Protein AF-A0A7S4Q6T6-F1 (afdb_monomer_lite)

Radius of gyration: 21.71 Å; chains: 1; bounding box: 56×36×64 Å

pLDDT: mean 84.99, std 15.1, range [34.97, 97.69]

Secondary structure (DSSP, 8-state):
-EEEET-TTTTTHHHHHHHHTTT--EEEEES-HHHHHHHHHHHHHTTPPTTSEEEEESTTIIIIIHHHTT---SEEEEEEBTTTBTHHHHHHHHHHS--SEEEEEEESHHHHHHHHHHHHHTT-EEEEEEEE-SSTTSS--EEEEEEE--PSPP--SS---PPPPPPP--SS-EE-TTT--EE-TTS-SB-TTT-PBP--

Foldseek 3Di:
DEEEEQCFLPPPPQVCLVVDLVPDEYEYEHQDPVRLVSVVVSNVVSPGDPRSYHTYYHDCCGAPVCQVVPDDDQEYEAEQDAVQQRHDRVLVRLLPDPHFKYWYKYWDDVSCVVRVVSNVVSQKDWDDKDWDCPDPPDNTIIIITIIGHDDDPDDDPDDDPDDPDPDDFDPAWDAAPVPRDTGGSV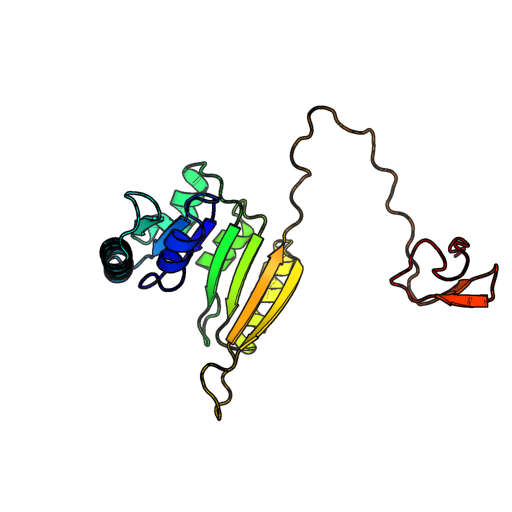PGAADPVPRGGDDD

Sequence (200 aa):
DLLDAQCGFGLCSVPLGCCCADHCKVVAADSDEAMAAATRRGCAASGLADGAVEILSGCEAMAASILHSGRRFDALLAAGGRSTGLGEELLGLAAAGPFRHLLLIAAGRAALERDLPRLRQAGYEARVLEASDPQPLTDHVELRLRLERPGPPAGLPGAPGPRPPPARQPRSDWLCAACENLVFKRHAHSCPRCGGPWDP

Structure (mmCIF, N/CA/C/O backbone):
data_AF-A0A7S4Q6T6-F1
#
_entry.id   AF-A0A7S4Q6T6-F1
#
loop_
_atom_site.group_PDB
_atom_site.id
_atom_site.type_symbol
_atom_site.label_atom_id
_atom_site.label_alt_id
_atom_site.label_comp_id
_atom_site.label_asym_id
_atom_site.label_entity_id
_atom_site.label_seq_id
_atom_site.pdbx_PDB_ins_code
_atom_site.Cartn_x
_atom_site.Cartn_y
_atom_site.Cartn_z
_atom_site.occupancy
_atom_site.B_iso_or_equiv
_atom_site.auth_seq_id
_atom_site.auth_comp_id
_atom_site.auth_asym_id
_atom_site.auth_atom_id
_atom_site.pdbx_PDB_model_num
ATOM 1 N N . ASP A 1 1 ? -12.744 -5.752 -4.336 1.00 86.56 1 ASP A N 1
ATOM 2 C CA . ASP A 1 1 ? -11.642 -5.264 -5.208 1.00 86.56 1 ASP A CA 1
ATOM 3 C C . ASP A 1 1 ? -10.574 -4.506 -4.437 1.00 86.56 1 ASP A C 1
ATOM 5 O O . ASP A 1 1 ? -10.873 -3.936 -3.387 1.00 86.56 1 ASP A O 1
ATOM 9 N N . LEU A 1 2 ? -9.345 -4.510 -4.958 1.00 91.56 2 LEU A N 1
ATOM 10 C CA . LEU A 1 2 ? -8.191 -3.799 -4.404 1.00 91.56 2 LEU A CA 1
ATOM 11 C C . LEU A 1 2 ? -7.785 -2.656 -5.343 1.00 91.56 2 LEU A C 1
ATOM 13 O O . LEU A 1 2 ? -7.560 -2.883 -6.531 1.00 91.56 2 LEU A O 1
ATOM 17 N N . LEU A 1 3 ? -7.657 -1.452 -4.792 1.00 92.94 3 LEU A N 1
ATOM 18 C CA . LEU A 1 3 ? -7.042 -0.314 -5.467 1.00 92.94 3 LEU A CA 1
ATOM 19 C C . LEU A 1 3 ? -5.584 -0.175 -5.015 1.00 92.94 3 LEU A C 1
ATOM 21 O O . LEU A 1 3 ? -5.347 0.001 -3.826 1.00 92.94 3 LEU A O 1
ATOM 25 N N . ASP A 1 4 ? -4.635 -0.221 -5.941 1.00 93.62 4 ASP A N 1
ATOM 26 C CA . ASP A 1 4 ? -3.237 0.177 -5.740 1.00 93.62 4 ASP A CA 1
ATOM 27 C C . ASP A 1 4 ? -3.073 1.615 -6.245 1.00 93.62 4 ASP A C 1
ATOM 29 O O . ASP A 1 4 ? -3.078 1.857 -7.454 1.00 93.62 4 ASP A O 1
ATOM 33 N N . ALA A 1 5 ? -3.039 2.576 -5.320 1.00 90.81 5 ALA A N 1
ATOM 34 C CA . ALA A 1 5 ? -2.970 3.997 -5.642 1.00 90.81 5 ALA A CA 1
ATOM 35 C C . ALA A 1 5 ? -1.522 4.494 -5.602 1.00 90.81 5 ALA A C 1
ATOM 37 O O . ALA A 1 5 ? -0.794 4.199 -4.655 1.00 90.81 5 ALA A O 1
ATOM 38 N N . GLN A 1 6 ? -1.139 5.289 -6.606 1.00 89.50 6 GLN A N 1
ATOM 39 C CA . GLN A 1 6 ? 0.260 5.619 -6.905 1.00 89.50 6 GLN A CA 1
ATOM 40 C C . GLN A 1 6 ? 1.085 4.347 -7.141 1.00 89.50 6 GLN A C 1
ATOM 42 O O . GLN A 1 6 ? 2.128 4.125 -6.525 1.00 89.50 6 GLN A O 1
ATOM 47 N N . CYS A 1 7 ? 0.576 3.482 -8.023 1.00 91.69 7 CYS A N 1
ATOM 48 C CA . CYS A 1 7 ? 1.135 2.152 -8.266 1.00 91.69 7 CYS A CA 1
ATOM 49 C C . CYS A 1 7 ? 2.553 2.176 -8.871 1.00 91.69 7 CYS A C 1
ATOM 51 O O . CYS A 1 7 ? 3.226 1.136 -8.926 1.00 91.69 7 CYS A O 1
ATOM 53 N N . GLY A 1 8 ? 3.024 3.340 -9.335 1.00 92.19 8 GLY A N 1
ATOM 54 C CA . GLY A 1 8 ? 4.325 3.519 -9.953 1.00 92.19 8 GLY A CA 1
ATOM 55 C C . GLY A 1 8 ? 4.479 2.603 -11.162 1.00 92.19 8 GLY A C 1
ATOM 56 O O . GLY A 1 8 ? 3.607 2.493 -12.022 1.00 92.19 8 GLY A O 1
ATOM 57 N N . PHE A 1 9 ? 5.593 1.884 -11.212 1.00 94.75 9 PHE A N 1
ATOM 58 C CA . PHE A 1 9 ? 5.880 0.901 -12.258 1.00 94.75 9 PHE A CA 1
ATOM 59 C C . PHE A 1 9 ? 5.301 -0.497 -11.963 1.00 94.75 9 PHE A C 1
ATOM 61 O O . PHE A 1 9 ? 5.719 -1.480 -12.576 1.00 94.75 9 PHE A O 1
ATOM 68 N N . GLY A 1 10 ? 4.339 -0.596 -11.037 1.00 94.31 10 GLY A N 1
ATOM 69 C CA . GLY A 1 10 ? 3.522 -1.792 -10.846 1.00 94.31 10 GLY A CA 1
ATOM 70 C C . GLY A 1 10 ? 4.149 -2.854 -9.948 1.00 94.31 10 GLY A C 1
ATOM 71 O O . GLY A 1 10 ? 3.785 -4.024 -10.054 1.00 94.31 10 GLY A O 1
ATOM 72 N N . LEU A 1 11 ? 5.076 -2.469 -9.062 1.00 93.44 11 LEU A N 1
ATOM 73 C CA . LEU A 1 11 ? 5.797 -3.397 -8.177 1.00 93.44 11 LEU A CA 1
ATOM 74 C C . LEU A 1 11 ? 4.882 -4.258 -7.308 1.00 93.44 11 LEU A C 1
ATOM 76 O O . LEU A 1 11 ? 5.219 -5.405 -7.031 1.00 93.44 11 LEU A O 1
ATOM 80 N N . CYS A 1 12 ? 3.748 -3.709 -6.876 1.00 94.50 12 CYS A N 1
ATOM 81 C CA . CYS A 1 12 ? 2.751 -4.459 -6.120 1.00 94.50 12 CYS A CA 1
ATOM 82 C C . CYS A 1 12 ? 1.637 -4.969 -7.034 1.00 94.50 12 CYS A C 1
ATOM 84 O O . CYS A 1 12 ? 1.304 -6.151 -6.995 1.00 94.50 12 CYS A O 1
ATOM 86 N N . SER A 1 13 ? 1.098 -4.096 -7.889 1.00 95.06 13 SER A N 1
ATOM 87 C CA . SER A 1 13 ? 0.016 -4.426 -8.820 1.00 95.06 13 SER A CA 1
ATOM 88 C C . SER A 1 13 ? 0.273 -5.674 -9.669 1.00 95.06 13 SER A C 1
ATOM 90 O O . SER A 1 13 ? -0.612 -6.521 -9.771 1.00 95.06 13 SER A O 1
ATOM 92 N N . VAL A 1 14 ? 1.466 -5.818 -10.265 1.00 95.56 14 VAL A N 1
ATOM 93 C CA . VAL A 1 14 ? 1.767 -6.939 -11.172 1.00 95.56 14 VAL A CA 1
ATOM 94 C C . VAL A 1 14 ? 1.829 -8.272 -10.411 1.00 95.56 14 VAL A C 1
ATOM 96 O O . VAL A 1 14 ? 1.058 -9.167 -10.760 1.00 95.56 14 VAL A O 1
ATOM 99 N N . PRO A 1 15 ? 2.638 -8.435 -9.339 1.00 94.69 15 PRO A N 1
ATOM 100 C CA . PRO A 1 15 ? 2.621 -9.669 -8.551 1.00 94.69 15 PRO A CA 1
ATOM 101 C C . PRO A 1 15 ? 1.260 -9.984 -7.925 1.00 94.69 15 PRO A C 1
ATOM 103 O O . PRO A 1 15 ? 0.874 -11.149 -7.880 1.00 94.69 15 PRO A O 1
ATOM 106 N N . LEU A 1 16 ? 0.510 -8.974 -7.466 1.00 93.25 16 LEU A N 1
ATOM 107 C CA . LEU A 1 16 ? -0.843 -9.182 -6.940 1.00 93.25 16 LEU A CA 1
ATOM 108 C C . LEU A 1 16 ? -1.793 -9.685 -8.028 1.00 93.25 16 LEU A C 1
ATOM 110 O O . LEU A 1 16 ? -2.567 -10.602 -7.774 1.00 93.25 16 LEU A O 1
ATOM 114 N N . GLY A 1 17 ? -1.689 -9.158 -9.248 1.00 92.88 17 GLY A N 1
ATOM 115 C CA . GLY A 1 17 ? -2.374 -9.714 -10.410 1.00 92.88 17 GLY A CA 1
ATOM 116 C C . GLY A 1 17 ? -2.047 -11.193 -10.618 1.00 92.88 17 GLY A C 1
ATOM 117 O O . GLY A 1 17 ? -2.952 -11.993 -10.826 1.00 92.88 17 GLY A O 1
ATOM 118 N N . CYS A 1 18 ? -0.772 -11.580 -10.501 1.00 90.31 18 CYS A N 1
ATOM 119 C CA . CYS A 1 18 ? -0.348 -12.970 -10.715 1.00 90.31 18 CYS A CA 1
ATOM 120 C C . CYS A 1 18 ? -0.869 -13.911 -9.628 1.00 90.31 18 CYS A C 1
ATOM 122 O O . CYS A 1 18 ? -1.248 -15.043 -9.912 1.00 90.31 18 CYS A O 1
ATOM 124 N N . CYS A 1 19 ? -0.869 -13.450 -8.379 1.00 89.81 19 CYS A N 1
ATOM 125 C CA . CYS A 1 19 ? -1.173 -14.284 -7.222 1.00 89.81 19 CYS A CA 1
ATOM 126 C C . CYS A 1 19 ? -2.653 -14.266 -6.821 1.00 89.81 19 CYS A C 1
ATOM 128 O O . CYS A 1 19 ? -3.073 -15.117 -6.038 1.00 89.81 19 CYS A O 1
ATOM 130 N N . CYS A 1 20 ? -3.430 -13.272 -7.262 1.00 87.06 20 CYS A N 1
ATOM 131 C CA . CYS A 1 20 ? -4.759 -13.006 -6.709 1.00 87.06 20 CYS A CA 1
ATOM 132 C C . CYS A 1 20 ? -5.862 -12.781 -7.752 1.00 87.06 20 CYS A C 1
ATOM 134 O O . CYS A 1 20 ? -6.988 -12.514 -7.335 1.00 87.06 20 CYS A O 1
ATOM 136 N N . ALA A 1 21 ? -5.597 -12.918 -9.059 1.00 83.44 21 ALA A N 1
ATOM 137 C CA . ALA A 1 21 ? -6.596 -12.667 -10.110 1.00 83.44 21 ALA A CA 1
ATOM 138 C C . ALA A 1 21 ? -7.918 -13.440 -9.926 1.00 83.44 21 ALA A C 1
ATOM 140 O O . ALA A 1 21 ? -8.981 -12.900 -10.224 1.00 83.44 21 ALA A O 1
ATOM 141 N N . ASP A 1 22 ? -7.871 -14.660 -9.378 1.00 84.94 22 ASP A N 1
ATOM 142 C CA . ASP A 1 22 ? -9.065 -15.484 -9.124 1.00 84.94 22 ASP A CA 1
ATOM 143 C C . ASP A 1 22 ? -9.864 -15.052 -7.878 1.00 84.94 22 ASP A C 1
ATOM 145 O O . ASP A 1 22 ? -10.993 -15.495 -7.662 1.00 84.94 22 ASP A O 1
ATOM 149 N N . HIS A 1 23 ? -9.285 -14.201 -7.028 1.00 84.81 23 HIS A N 1
ATOM 150 C CA . HIS A 1 23 ? -9.844 -13.822 -5.728 1.00 84.81 23 HIS A CA 1
ATOM 151 C C . HIS A 1 23 ? -10.218 -12.346 -5.637 1.00 84.81 23 HIS A C 1
ATOM 153 O O . HIS A 1 23 ? -11.155 -11.993 -4.918 1.00 84.81 23 HIS A O 1
ATOM 159 N N . CYS A 1 24 ? -9.492 -11.470 -6.326 1.00 85.31 24 CYS A N 1
ATOM 160 C CA . CYS A 1 24 ? -9.798 -10.053 -6.354 1.00 85.31 24 CYS A CA 1
ATOM 161 C C . CYS A 1 24 ? -9.364 -9.407 -7.667 1.00 85.31 24 CYS A C 1
ATOM 163 O O . CYS A 1 24 ? -8.313 -9.703 -8.231 1.00 85.31 24 CYS A O 1
ATOM 165 N N . LYS A 1 25 ? -10.166 -8.442 -8.120 1.00 88.50 25 LYS A N 1
ATOM 166 C CA . LYS A 1 25 ? -9.736 -7.517 -9.158 1.00 88.50 25 LYS A CA 1
ATOM 167 C C . LYS A 1 25 ? -8.743 -6.526 -8.558 1.00 88.50 25 LYS A C 1
ATOM 169 O O . LYS A 1 25 ? -9.061 -5.850 -7.573 1.00 88.50 25 LYS A O 1
ATOM 174 N N . VAL A 1 26 ? -7.574 -6.425 -9.181 1.00 92.75 26 VAL A N 1
ATOM 175 C CA . VAL A 1 26 ? -6.580 -5.388 -8.894 1.00 92.75 26 VAL A CA 1
ATOM 176 C C . VAL A 1 26 ? -6.779 -4.235 -9.873 1.00 92.75 26 VAL A C 1
ATOM 178 O O . VAL A 1 26 ? -6.850 -4.436 -11.089 1.00 92.75 26 VAL A O 1
ATOM 181 N N . VAL A 1 27 ? -6.882 -3.024 -9.336 1.00 92.44 27 VAL A N 1
ATOM 182 C CA . VAL A 1 27 ? -6.918 -1.785 -10.112 1.00 92.44 27 VAL A CA 1
ATOM 183 C C . VAL A 1 27 ? -5.714 -0.957 -9.711 1.00 92.44 27 VAL A C 1
ATOM 185 O O . VAL A 1 27 ? -5.606 -0.542 -8.564 1.00 92.44 27 VAL A O 1
ATOM 188 N N . ALA A 1 28 ? -4.809 -0.744 -10.651 1.00 93.19 28 ALA A N 1
ATOM 189 C CA . ALA A 1 28 ? -3.598 0.036 -10.478 1.00 93.19 28 ALA A CA 1
ATOM 190 C C . ALA A 1 28 ? -3.848 1.453 -10.998 1.00 93.19 28 ALA A C 1
ATOM 192 O O . ALA A 1 28 ? -4.260 1.612 -12.147 1.00 93.19 28 ALA A O 1
ATOM 193 N N . ALA A 1 29 ? -3.607 2.475 -10.185 1.00 91.25 29 ALA A N 1
ATOM 194 C CA . ALA A 1 29 ? -3.797 3.865 -10.577 1.00 91.25 29 ALA A CA 1
ATOM 195 C C . ALA A 1 29 ? -2.533 4.683 -10.317 1.00 91.25 29 ALA A C 1
ATOM 197 O O . ALA A 1 29 ? -1.975 4.635 -9.221 1.00 91.25 29 ALA A O 1
ATOM 198 N N . ASP A 1 30 ? -2.120 5.471 -11.306 1.00 90.50 30 ASP A N 1
ATOM 199 C CA . ASP A 1 30 ? -1.044 6.449 -11.155 1.00 90.50 30 ASP A CA 1
ATOM 200 C C . ASP A 1 30 ? -1.389 7.747 -11.894 1.00 90.50 30 ASP A C 1
ATOM 202 O O . ASP A 1 30 ? -2.046 7.726 -12.938 1.00 90.50 30 ASP A O 1
ATOM 206 N N . SER A 1 31 ? -0.971 8.890 -11.354 1.00 86.19 31 SER A N 1
ATOM 207 C CA . SER A 1 31 ? -1.181 10.179 -12.015 1.00 86.19 31 SER A CA 1
ATOM 208 C C . SER A 1 31 ? -0.205 10.401 -13.173 1.00 86.19 31 SER A C 1
ATOM 210 O O . SER A 1 31 ? -0.529 11.155 -14.093 1.00 86.19 31 SER A O 1
ATOM 212 N N . ASP A 1 32 ? 0.943 9.718 -13.169 1.00 88.44 32 ASP A N 1
ATOM 213 C CA . ASP A 1 32 ? 1.934 9.747 -14.238 1.00 88.44 32 ASP A CA 1
ATOM 214 C C . ASP A 1 32 ? 1.658 8.643 -15.277 1.00 88.44 32 ASP A C 1
ATOM 216 O O . ASP A 1 32 ? 1.762 7.440 -15.023 1.00 88.44 32 ASP A O 1
ATOM 220 N N . GLU A 1 33 ? 1.342 9.057 -16.504 1.00 90.50 33 GLU A N 1
ATOM 221 C CA . GLU A 1 33 ? 1.116 8.147 -17.631 1.00 90.50 33 GLU A CA 1
ATOM 222 C C . GLU A 1 33 ? 2.347 7.278 -17.938 1.00 90.50 33 GLU A C 1
ATOM 224 O O . GLU A 1 33 ? 2.195 6.130 -18.361 1.00 90.50 33 GLU A O 1
ATOM 229 N N . ALA A 1 34 ? 3.568 7.758 -17.681 1.00 93.62 34 ALA A N 1
ATOM 230 C CA . ALA A 1 34 ? 4.772 6.952 -17.859 1.00 93.62 34 ALA A CA 1
ATOM 231 C C . ALA A 1 34 ? 4.819 5.769 -16.876 1.00 93.62 34 ALA A C 1
ATOM 233 O O . ALA A 1 34 ? 5.222 4.665 -17.266 1.00 93.62 34 ALA A O 1
ATOM 234 N N . MET A 1 35 ? 4.364 5.979 -15.637 1.00 94.50 35 MET A N 1
ATOM 235 C CA . MET A 1 35 ? 4.244 4.945 -14.605 1.00 94.50 35 MET A CA 1
ATOM 236 C C . MET A 1 35 ? 3.155 3.932 -14.967 1.00 94.50 35 MET A C 1
ATOM 238 O O . MET A 1 35 ? 3.420 2.728 -15.041 1.00 94.50 35 MET A O 1
ATOM 242 N N . ALA A 1 36 ? 1.967 4.404 -15.349 1.00 92.31 36 ALA A N 1
ATOM 243 C CA . ALA A 1 36 ? 0.888 3.535 -15.819 1.00 92.31 36 ALA A CA 1
ATOM 244 C C . ALA A 1 36 ? 1.294 2.706 -17.056 1.00 92.31 36 ALA A C 1
ATOM 246 O O . ALA A 1 36 ? 1.020 1.504 -17.137 1.00 92.31 36 ALA A O 1
ATOM 247 N N . ALA A 1 37 ? 2.010 3.310 -18.009 1.00 94.06 37 ALA A N 1
ATOM 248 C CA . ALA A 1 37 ? 2.541 2.610 -19.173 1.00 94.06 37 ALA A CA 1
ATOM 249 C C . ALA A 1 37 ? 3.607 1.566 -18.796 1.00 94.06 37 ALA A C 1
ATOM 251 O O . ALA A 1 37 ? 3.655 0.495 -19.406 1.00 94.06 37 ALA A O 1
ATOM 252 N N . ALA A 1 38 ? 4.455 1.840 -17.799 1.00 96.06 38 ALA A N 1
ATOM 253 C CA . ALA A 1 38 ? 5.402 0.858 -17.270 1.00 96.06 38 ALA A CA 1
ATOM 254 C C . ALA A 1 38 ? 4.681 -0.330 -16.621 1.00 96.06 38 ALA A C 1
ATOM 256 O O . ALA A 1 38 ? 5.012 -1.475 -16.930 1.00 96.06 38 ALA A O 1
ATOM 257 N N . THR A 1 39 ? 3.638 -0.069 -15.833 1.00 95.19 39 THR A N 1
ATOM 258 C CA . THR A 1 39 ? 2.786 -1.107 -15.235 1.00 95.19 39 THR A CA 1
ATOM 259 C C . THR A 1 39 ? 2.112 -1.974 -16.302 1.00 95.19 39 THR A C 1
ATOM 261 O O . THR A 1 39 ? 2.130 -3.202 -16.193 1.00 95.19 39 THR A O 1
ATOM 264 N N . ARG A 1 40 ? 1.603 -1.374 -17.393 1.00 94.19 40 ARG A N 1
ATOM 265 C CA . ARG A 1 40 ? 1.049 -2.113 -18.550 1.00 94.19 40 ARG A CA 1
ATOM 266 C C . ARG A 1 40 ? 2.076 -3.065 -19.161 1.00 94.19 40 ARG A C 1
ATOM 268 O O . ARG A 1 40 ? 1.766 -4.232 -19.398 1.00 94.19 40 ARG A O 1
ATOM 275 N N . ARG A 1 41 ? 3.308 -2.590 -19.381 1.00 95.12 41 ARG A N 1
ATOM 276 C CA . ARG A 1 41 ? 4.405 -3.427 -19.897 1.00 95.12 41 ARG A CA 1
ATOM 277 C C . ARG A 1 41 ? 4.757 -4.559 -18.932 1.00 95.12 41 ARG A C 1
ATOM 279 O O . ARG A 1 41 ? 4.953 -5.682 -19.384 1.00 95.12 41 ARG A O 1
ATOM 286 N N . GLY A 1 42 ? 4.797 -4.280 -17.629 1.00 94.94 42 GLY A N 1
ATOM 287 C CA . GLY A 1 42 ? 5.035 -5.287 -16.594 1.00 94.94 42 GLY A CA 1
ATOM 288 C C . GLY A 1 42 ? 3.972 -6.386 -16.590 1.00 94.94 42 GLY A C 1
ATOM 289 O O . GLY A 1 42 ? 4.316 -7.567 -16.538 1.00 94.94 42 GLY A O 1
ATOM 290 N N . CYS A 1 43 ? 2.695 -6.019 -16.736 1.00 94.19 43 CYS A N 1
ATOM 291 C CA . CYS A 1 43 ? 1.606 -6.991 -16.836 1.00 94.19 43 CYS A CA 1
ATOM 292 C C . CYS A 1 43 ? 1.758 -7.894 -18.067 1.00 94.19 43 CYS A C 1
ATOM 294 O O . CYS A 1 43 ? 1.725 -9.117 -17.938 1.00 94.19 43 CYS A O 1
ATOM 296 N N . ALA A 1 44 ? 1.991 -7.296 -19.241 1.00 92.88 44 ALA A N 1
ATOM 297 C CA . ALA A 1 44 ? 2.162 -8.032 -20.493 1.00 92.88 44 ALA A CA 1
ATOM 298 C C . ALA A 1 44 ? 3.370 -8.984 -20.448 1.00 92.88 44 ALA A C 1
ATOM 300 O O . ALA A 1 44 ? 3.280 -10.130 -20.880 1.00 92.88 44 ALA A O 1
ATOM 301 N N . ALA A 1 45 ? 4.491 -8.534 -19.875 1.00 94.12 45 ALA A N 1
ATOM 302 C CA . ALA A 1 45 ? 5.695 -9.350 -19.731 1.00 94.12 45 ALA A CA 1
ATOM 303 C C . ALA A 1 45 ? 5.530 -10.513 -18.736 1.00 94.12 45 ALA A C 1
ATOM 305 O O . ALA A 1 45 ? 6.273 -11.488 -18.815 1.00 94.12 45 ALA A O 1
ATOM 306 N N . SER A 1 46 ? 4.562 -10.426 -17.818 1.00 91.25 46 SER A N 1
ATOM 307 C CA . SER A 1 46 ? 4.322 -11.442 -16.784 1.00 91.25 46 SER A CA 1
ATOM 308 C C . SER A 1 46 ? 3.372 -12.558 -17.229 1.00 91.25 46 SER A C 1
ATOM 310 O O . SER A 1 46 ? 3.098 -13.465 -16.448 1.00 91.25 46 SER A O 1
ATOM 312 N N . GLY A 1 47 ? 2.856 -12.508 -18.465 1.00 86.44 47 GLY A N 1
ATOM 313 C CA . GLY A 1 47 ? 1.918 -13.510 -18.984 1.00 86.44 47 GLY A CA 1
ATOM 314 C C . GLY A 1 47 ? 0.559 -13.505 -18.278 1.00 86.44 47 GLY A C 1
ATOM 315 O O . GLY A 1 47 ? -0.138 -14.517 -18.282 1.00 86.44 47 GLY A O 1
ATOM 316 N N . LEU A 1 48 ? 0.197 -12.383 -17.648 1.00 87.62 48 LEU A N 1
ATOM 317 C CA . LEU A 1 48 ? -1.099 -12.220 -17.003 1.00 87.62 48 LEU A CA 1
ATOM 318 C C . LEU A 1 48 ? -2.229 -12.340 -18.023 1.00 87.62 48 LEU A C 1
ATOM 320 O O . LEU A 1 48 ? -2.125 -11.825 -19.135 1.00 87.62 48 LEU A O 1
ATOM 324 N N . ALA A 1 49 ? -3.324 -12.983 -17.614 1.00 82.38 49 ALA A N 1
ATOM 325 C CA . ALA A 1 49 ? -4.544 -12.986 -18.405 1.00 82.38 49 ALA A CA 1
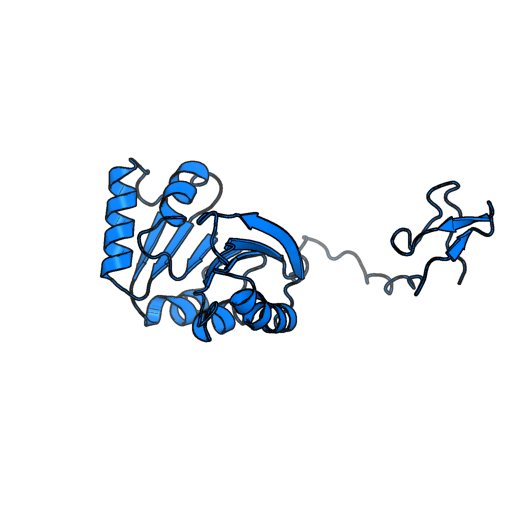ATOM 326 C C . ALA A 1 49 ? -5.027 -11.548 -18.641 1.00 82.38 49 ALA A C 1
ATOM 328 O O . ALA A 1 49 ? -4.894 -10.680 -17.769 1.00 82.38 49 ALA A O 1
ATOM 329 N N . ASP A 1 50 ? -5.616 -11.308 -19.810 1.00 81.44 50 ASP A N 1
ATOM 330 C CA . ASP A 1 50 ? -6.151 -9.996 -20.151 1.00 81.44 50 ASP A CA 1
ATOM 331 C C . ASP A 1 50 ? -7.152 -9.531 -19.091 1.00 81.44 50 ASP A C 1
ATOM 333 O O . ASP A 1 50 ? -8.109 -10.221 -18.737 1.00 81.44 50 ASP A O 1
ATOM 337 N N . GLY A 1 51 ? -6.905 -8.337 -18.555 1.00 82.25 51 GLY A N 1
ATOM 338 C CA . GLY A 1 51 ? -7.725 -7.762 -17.500 1.00 82.25 51 GLY A CA 1
ATOM 339 C C . GLY A 1 51 ? -7.478 -8.329 -16.100 1.00 82.25 51 GLY A C 1
ATOM 340 O O . GLY A 1 51 ? -8.238 -7.974 -15.205 1.00 82.25 51 GLY A O 1
ATOM 341 N N . ALA A 1 52 ? -6.439 -9.130 -15.845 1.00 87.56 52 ALA A N 1
ATOM 342 C CA . ALA A 1 52 ? -6.090 -9.534 -14.475 1.00 87.56 52 ALA A CA 1
ATOM 343 C C . ALA A 1 52 ? -5.803 -8.323 -13.564 1.00 87.56 52 ALA A C 1
ATOM 345 O O . ALA A 1 52 ? -6.250 -8.279 -12.418 1.00 87.56 52 ALA A O 1
ATOM 346 N N . VAL A 1 53 ? -5.144 -7.293 -14.106 1.00 92.69 53 VAL A N 1
ATOM 347 C CA . VAL A 1 53 ? -5.065 -5.966 -13.480 1.00 92.69 53 VAL A CA 1
ATOM 348 C C . VAL A 1 53 ? -5.542 -4.906 -14.464 1.00 92.69 53 VAL A C 1
ATOM 350 O O . VAL A 1 53 ? -5.173 -4.889 -15.638 1.00 92.69 53 VAL A O 1
ATOM 353 N N . GLU A 1 54 ? -6.431 -4.044 -13.986 1.00 92.19 54 GLU A N 1
ATOM 354 C CA . GLU A 1 54 ? -6.896 -2.871 -14.720 1.00 92.19 54 GLU A CA 1
ATOM 355 C C . GLU A 1 54 ? -6.019 -1.680 -14.361 1.00 92.19 54 GLU A C 1
ATOM 357 O O . GLU A 1 54 ? -5.687 -1.495 -13.195 1.00 92.19 54 GLU A O 1
ATOM 362 N N . ILE A 1 55 ? -5.635 -0.879 -15.352 1.00 91.88 55 ILE A N 1
ATOM 363 C CA . ILE A 1 55 ? -4.662 0.196 -15.161 1.00 91.88 55 ILE A CA 1
ATOM 364 C C . ILE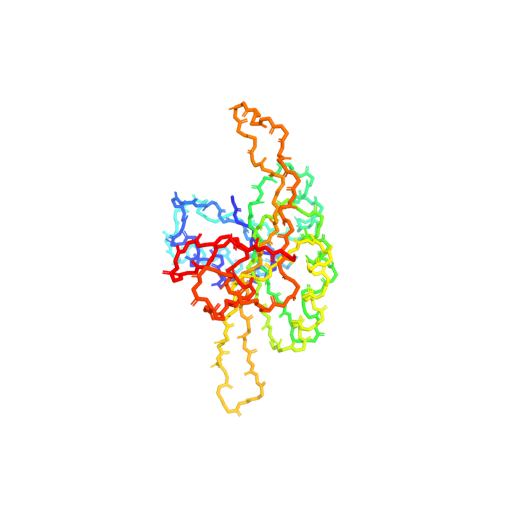 A 1 55 ? -5.305 1.520 -15.558 1.00 91.88 55 ILE A C 1
ATOM 366 O O . ILE A 1 55 ? -5.678 1.705 -16.717 1.00 91.88 55 ILE A O 1
ATOM 370 N N . LEU A 1 56 ? -5.405 2.430 -14.593 1.00 88.50 56 LEU A N 1
ATOM 371 C CA . LEU A 1 56 ? -5.938 3.781 -14.735 1.00 88.50 56 LEU A CA 1
ATOM 372 C C . LEU A 1 56 ? -4.786 4.795 -14.715 1.00 88.50 56 LEU A C 1
ATOM 374 O O . LEU A 1 56 ? -3.845 4.636 -13.937 1.00 88.50 56 LEU A O 1
ATOM 378 N N . SER A 1 57 ? -4.858 5.838 -15.544 1.00 84.88 57 SER A N 1
ATOM 379 C CA . SER A 1 57 ? -3.852 6.907 -15.579 1.00 84.88 57 SER A CA 1
ATOM 380 C C . SER A 1 57 ? -4.446 8.316 -15.474 1.00 84.88 57 SER A C 1
ATOM 382 O O . SER A 1 57 ? -5.560 8.564 -15.939 1.00 84.88 57 SER A O 1
ATOM 384 N N . GLY A 1 58 ? -3.685 9.239 -14.868 1.00 74.75 58 GLY A N 1
ATOM 385 C CA . GLY A 1 58 ? -3.966 10.682 -14.803 1.00 74.75 58 GLY A CA 1
ATOM 386 C C . GLY A 1 58 ? -4.498 11.200 -13.453 1.00 74.75 58 GLY A C 1
ATOM 387 O O . GLY A 1 58 ? -5.072 10.458 -12.661 1.00 74.75 58 GLY A O 1
ATOM 388 N N . CYS A 1 59 ? -4.323 12.506 -13.189 1.00 55.31 59 CYS A N 1
ATOM 389 C CA . CYS A 1 59 ? -4.680 13.166 -11.916 1.00 55.31 59 CYS A CA 1
ATOM 390 C C . CYS A 1 59 ? -6.180 13.113 -11.568 1.00 55.31 59 CYS A C 1
ATOM 392 O O . CYS A 1 59 ? -6.548 13.039 -10.401 1.00 55.31 59 CYS A O 1
ATOM 394 N N . GLU A 1 60 ? -7.069 13.135 -12.564 1.00 51.84 60 GLU A N 1
ATOM 395 C CA . GLU A 1 60 ? -8.523 13.064 -12.337 1.00 51.84 60 GLU A CA 1
ATOM 396 C C . GLU A 1 60 ? -8.988 11.652 -11.940 1.00 51.84 60 GLU A C 1
ATOM 398 O O . GLU A 1 60 ? -10.070 11.478 -11.367 1.00 51.84 60 GLU A O 1
ATOM 403 N N . ALA A 1 61 ? -8.162 10.634 -12.207 1.00 54.50 61 ALA A N 1
ATOM 404 C CA . ALA A 1 61 ? -8.523 9.237 -12.028 1.00 54.50 61 ALA A CA 1
ATOM 405 C C . ALA A 1 61 ? -8.550 8.804 -10.553 1.00 54.50 61 ALA A C 1
ATOM 407 O O . ALA A 1 61 ? -9.331 7.921 -10.200 1.00 54.50 61 ALA A O 1
ATOM 408 N N . MET A 1 62 ? -7.726 9.401 -9.684 1.00 64.88 62 MET A N 1
ATOM 409 C CA . MET A 1 62 ? -7.348 8.710 -8.449 1.00 64.88 62 MET A CA 1
ATOM 410 C C . MET A 1 62 ? -8.366 8.845 -7.313 1.00 64.88 62 MET A C 1
ATOM 412 O O . MET A 1 62 ? -8.804 7.835 -6.768 1.00 64.88 62 MET A O 1
ATOM 416 N N . ALA A 1 63 ? -8.793 10.059 -6.959 1.00 64.38 63 ALA A N 1
ATOM 417 C CA . ALA A 1 63 ? -9.758 10.237 -5.871 1.00 64.38 63 ALA A CA 1
ATOM 418 C C . ALA A 1 63 ? -11.178 10.499 -6.379 1.00 64.38 63 ALA A C 1
ATOM 420 O O . ALA A 1 63 ? -12.107 9.766 -6.047 1.00 64.38 63 ALA A O 1
ATOM 421 N N . ALA A 1 64 ? -11.364 11.521 -7.216 1.00 61.72 64 ALA A N 1
ATOM 422 C CA . ALA A 1 64 ? -12.693 11.895 -7.679 1.00 61.72 64 ALA A CA 1
ATOM 423 C C . ALA A 1 64 ? -13.288 10.816 -8.594 1.00 61.72 64 ALA A C 1
ATOM 425 O O . ALA A 1 64 ? -14.361 10.308 -8.290 1.00 61.72 64 ALA A O 1
ATOM 426 N N . SER A 1 65 ? -12.607 10.406 -9.665 1.00 64.12 65 SER A N 1
ATOM 427 C CA . SER A 1 65 ? -13.171 9.416 -10.594 1.00 64.12 65 SER A CA 1
ATOM 428 C C . SER A 1 65 ? -13.490 8.079 -9.910 1.00 64.12 65 SER A C 1
ATOM 430 O O . SER A 1 65 ? -14.599 7.562 -10.052 1.00 64.12 65 SER A O 1
ATOM 432 N N . ILE A 1 66 ? -12.591 7.564 -9.064 1.00 67.56 66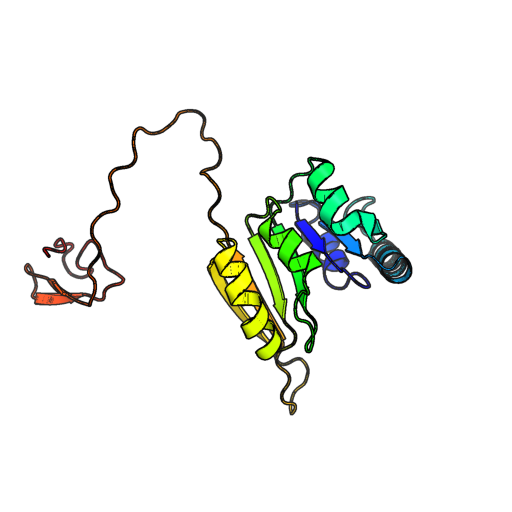 ILE A N 1
ATOM 433 C CA . ILE A 1 66 ? -12.829 6.323 -8.314 1.00 67.56 66 ILE A CA 1
ATOM 434 C C . ILE A 1 66 ? -14.036 6.439 -7.376 1.00 67.56 66 ILE A C 1
ATOM 436 O O . ILE A 1 66 ? -14.898 5.561 -7.404 1.00 67.56 66 ILE A O 1
ATOM 440 N N . LEU A 1 67 ? -14.158 7.527 -6.611 1.00 67.88 67 LEU A N 1
ATOM 441 C CA . LEU A 1 67 ? -15.286 7.718 -5.693 1.00 67.88 67 LEU A CA 1
ATOM 442 C C . LEU A 1 67 ? -16.617 7.959 -6.427 1.00 67.88 67 LEU A C 1
ATOM 444 O O . LEU A 1 67 ? -17.649 7.443 -6.001 1.00 67.88 67 LEU A O 1
ATOM 448 N N . HIS A 1 68 ? -16.603 8.697 -7.541 1.00 65.25 68 HIS A N 1
ATOM 449 C CA . HIS A 1 68 ? -17.808 9.040 -8.308 1.00 65.25 68 HIS A CA 1
ATOM 450 C C . HIS A 1 68 ? -18.262 7.923 -9.256 1.00 65.25 68 HIS A C 1
ATOM 452 O O . HIS A 1 68 ? -19.438 7.865 -9.607 1.00 65.25 68 HIS A O 1
ATOM 458 N N . SER A 1 69 ? -17.370 7.007 -9.642 1.00 66.75 69 SER A N 1
ATOM 459 C CA . SER A 1 69 ? -17.702 5.870 -10.514 1.00 66.75 69 SER A CA 1
ATOM 460 C C . SER A 1 69 ? -18.649 4.847 -9.870 1.00 66.75 69 SER A C 1
ATOM 462 O O . SER A 1 69 ? -19.124 3.938 -10.547 1.00 66.75 69 SER A O 1
ATOM 464 N N . GLY A 1 70 ? -18.900 4.944 -8.557 1.00 66.50 70 GLY A N 1
ATOM 465 C CA . GLY A 1 70 ? -19.705 3.974 -7.808 1.00 66.50 70 GLY A CA 1
ATOM 466 C C . GLY A 1 70 ? -19.043 2.599 -7.661 1.00 66.50 70 GLY A C 1
ATOM 467 O O . GLY A 1 70 ? -19.656 1.679 -7.111 1.00 66.50 70 GLY A O 1
ATOM 468 N N . ARG A 1 71 ? -17.794 2.448 -8.125 1.00 72.31 71 ARG A N 1
ATOM 469 C CA . ARG A 1 71 ? -16.997 1.231 -7.957 1.00 72.31 71 ARG A CA 1
ATOM 470 C C . ARG A 1 71 ? -16.737 0.982 -6.478 1.00 72.31 71 ARG A C 1
ATOM 472 O O . ARG A 1 71 ? -16.448 1.898 -5.710 1.00 72.31 71 ARG A O 1
ATOM 479 N N . ARG A 1 72 ? -16.834 -0.281 -6.073 1.00 77.00 72 ARG A N 1
ATOM 480 C CA . ARG A 1 72 ? -16.643 -0.686 -4.680 1.00 77.00 72 ARG A CA 1
ATOM 481 C C . ARG A 1 72 ? -15.297 -1.368 -4.518 1.00 77.00 72 ARG A C 1
ATOM 483 O O . ARG A 1 72 ? -15.108 -2.500 -4.945 1.00 77.00 72 ARG A O 1
ATOM 490 N N . PHE A 1 73 ? -14.386 -0.662 -3.867 1.00 86.50 73 PHE A N 1
ATOM 491 C CA . PHE A 1 73 ? -13.113 -1.203 -3.421 1.00 86.50 73 PHE A CA 1
ATOM 492 C C . PHE A 1 73 ? -13.193 -1.528 -1.934 1.00 86.50 73 PHE A C 1
ATOM 494 O O . PHE A 1 73 ? -13.559 -0.678 -1.121 1.00 86.50 73 PHE A O 1
ATOM 501 N N . ASP A 1 74 ? -12.829 -2.754 -1.580 1.00 88.81 74 ASP A N 1
ATOM 502 C CA . ASP A 1 74 ? -12.782 -3.201 -0.188 1.00 88.81 74 ASP A CA 1
ATOM 503 C C . ASP A 1 74 ? -11.463 -2.797 0.471 1.00 88.81 74 ASP A C 1
ATOM 505 O O . ASP A 1 74 ? -11.405 -2.595 1.688 1.00 88.81 74 ASP A O 1
ATOM 509 N N . ALA A 1 75 ? -10.408 -2.668 -0.337 1.00 93.50 75 ALA A N 1
ATOM 510 C CA . ALA A 1 75 ? -9.062 -2.389 0.119 1.00 93.50 75 ALA A CA 1
ATOM 511 C C . ALA A 1 75 ? -8.360 -1.332 -0.741 1.00 93.50 75 ALA A C 1
ATOM 513 O O . ALA A 1 75 ? -8.517 -1.303 -1.962 1.00 93.50 75 ALA A O 1
ATOM 514 N N . LEU A 1 76 ? -7.561 -0.500 -0.076 1.00 94.38 76 LEU A N 1
ATOM 515 C CA . LEU A 1 76 ? -6.633 0.452 -0.678 1.00 94.38 76 LEU A CA 1
ATOM 516 C C . LEU A 1 76 ? -5.206 0.063 -0.277 1.00 94.38 76 LEU A C 1
ATOM 518 O O . LEU A 1 76 ? -4.900 -0.023 0.912 1.00 94.38 76 LEU A O 1
ATOM 522 N N . LEU A 1 77 ? -4.349 -0.172 -1.262 1.00 95.75 77 LEU A N 1
ATOM 523 C CA . LEU A 1 77 ? -2.903 -0.238 -1.123 1.00 95.75 77 LEU A CA 1
ATOM 524 C C . LEU A 1 77 ? -2.334 1.149 -1.437 1.00 95.75 77 LEU A C 1
ATOM 526 O O . LEU A 1 77 ? -2.664 1.738 -2.463 1.00 95.75 77 LEU A O 1
ATOM 530 N N . ALA A 1 78 ? -1.528 1.679 -0.522 1.00 93.00 78 ALA A N 1
ATOM 531 C CA . ALA A 1 78 ? -0.961 3.014 -0.634 1.00 93.00 78 ALA A CA 1
ATOM 532 C C . ALA A 1 78 ? 0.477 3.035 -0.102 1.00 93.00 78 ALA A C 1
ATOM 534 O O . ALA A 1 78 ? 0.748 2.548 1.002 1.00 93.00 78 ALA A O 1
ATOM 535 N N . ALA A 1 79 ? 1.389 3.622 -0.876 1.00 91.69 79 ALA A N 1
ATOM 536 C CA . ALA A 1 79 ? 2.790 3.774 -0.507 1.00 91.69 79 ALA A CA 1
ATOM 537 C C . ALA A 1 79 ? 3.133 5.253 -0.282 1.00 91.69 79 ALA A C 1
ATOM 539 O O . ALA A 1 79 ? 2.850 6.103 -1.118 1.00 91.69 79 ALA A O 1
ATOM 540 N N . GLY A 1 80 ? 3.731 5.564 0.868 1.00 85.88 80 GLY A N 1
ATOM 541 C CA . GLY A 1 80 ? 4.102 6.924 1.251 1.00 85.88 80 GLY A CA 1
ATOM 542 C C . GLY A 1 80 ? 5.606 7.172 1.162 1.00 85.88 80 GLY A C 1
ATOM 543 O O . GLY A 1 80 ? 6.413 6.353 1.608 1.00 85.88 80 GLY A O 1
ATOM 544 N N . GLY A 1 81 ? 5.991 8.342 0.651 1.00 87.12 81 GLY A N 1
ATOM 545 C CA . GLY A 1 81 ? 7.388 8.776 0.592 1.00 87.12 81 GLY A CA 1
ATOM 546 C C . GLY A 1 81 ? 7.953 9.184 1.960 1.00 87.12 81 GLY A C 1
ATOM 547 O O . GLY A 1 81 ? 7.219 9.565 2.872 1.00 87.12 81 GLY A O 1
ATOM 548 N N . ARG A 1 82 ? 9.286 9.177 2.108 1.00 84.56 82 ARG A N 1
ATOM 549 C CA . ARG A 1 82 ? 9.971 9.515 3.378 1.00 84.56 82 ARG A CA 1
ATOM 550 C C . ARG A 1 82 ? 9.605 10.918 3.885 1.00 84.56 82 ARG A C 1
ATOM 552 O O . ARG A 1 82 ? 9.291 11.109 5.061 1.00 84.56 82 ARG A O 1
ATOM 559 N N . SER A 1 83 ? 9.630 11.912 2.997 1.00 85.75 83 SER A N 1
ATOM 560 C CA . SER A 1 83 ? 9.401 13.323 3.339 1.00 85.75 83 SER A CA 1
ATOM 561 C C . SER A 1 83 ? 7.923 13.704 3.397 1.00 85.75 83 SER A C 1
ATOM 563 O O . SER A 1 83 ? 7.551 14.497 4.259 1.00 85.75 83 SER A O 1
ATOM 565 N N . THR A 1 84 ? 7.086 13.128 2.535 1.00 88.00 84 THR A N 1
ATOM 566 C CA . THR A 1 84 ? 5.677 13.518 2.354 1.00 88.00 84 THR A CA 1
ATOM 567 C C . THR A 1 84 ? 4.681 12.577 3.021 1.00 88.00 84 THR A C 1
ATOM 569 O O . THR A 1 84 ? 3.547 12.977 3.264 1.00 88.00 84 THR A O 1
ATOM 572 N N . GLY A 1 85 ? 5.084 11.344 3.346 1.00 92.38 85 GLY A N 1
ATOM 573 C CA . GLY A 1 85 ? 4.134 10.286 3.674 1.00 92.38 85 GLY A CA 1
ATOM 574 C C . GLY A 1 85 ? 3.241 9.999 2.470 1.00 92.38 85 GLY A C 1
ATOM 575 O O . GLY A 1 85 ? 3.681 10.134 1.325 1.00 92.38 85 GLY A O 1
ATOM 576 N N . LEU A 1 86 ? 1.991 9.649 2.741 1.00 91.38 86 LEU A N 1
ATOM 577 C CA . LEU A 1 86 ? 0.940 9.455 1.741 1.00 91.38 86 LEU A CA 1
ATOM 578 C C . LEU A 1 86 ? 0.556 10.744 0.995 1.00 91.38 86 LEU A C 1
ATOM 580 O O . LEU A 1 86 ? 0.060 10.687 -0.126 1.00 91.38 86 LEU A O 1
ATOM 584 N N . GLY A 1 87 ? 0.770 11.914 1.602 1.00 90.12 87 GLY A N 1
ATOM 585 C CA . GLY A 1 87 ? 0.283 13.186 1.067 1.00 90.12 87 GLY A CA 1
ATOM 586 C C . GLY A 1 87 ? -1.236 13.371 1.205 1.00 90.12 87 GLY A C 1
ATOM 587 O O . GLY A 1 87 ? -1.983 12.457 1.557 1.00 90.12 87 GLY A O 1
ATOM 588 N N . GLU A 1 88 ? -1.702 14.596 0.956 1.00 87.94 88 GLU A N 1
ATOM 589 C CA . GLU A 1 88 ? -3.097 14.993 1.212 1.00 87.94 88 GLU A CA 1
ATOM 590 C C . GLU A 1 88 ? -4.114 14.234 0.360 1.00 87.94 88 GLU A C 1
ATOM 592 O O . GLU A 1 88 ? -5.186 13.886 0.850 1.00 87.94 88 GLU A O 1
ATOM 597 N N . GLU A 1 89 ? -3.783 13.958 -0.900 1.00 85.69 89 GLU A N 1
ATOM 598 C CA . GLU A 1 89 ? -4.706 13.319 -1.836 1.00 85.69 89 GLU A CA 1
ATOM 599 C C . GLU A 1 89 ? -5.029 11.880 -1.419 1.00 85.69 89 GLU A C 1
ATOM 601 O O . GLU A 1 89 ? -6.202 11.525 -1.293 1.00 85.69 89 GLU A O 1
ATOM 606 N N . LEU A 1 90 ? -4.009 11.066 -1.120 1.00 89.19 90 LEU A N 1
ATOM 607 C CA . LEU A 1 90 ? -4.211 9.689 -0.666 1.00 89.19 90 LEU A CA 1
ATOM 608 C C . LEU A 1 90 ? -4.823 9.623 0.733 1.00 89.19 90 LEU A C 1
ATOM 610 O O . LEU A 1 90 ? -5.649 8.750 0.992 1.00 89.19 90 LEU A O 1
ATOM 614 N N . LEU A 1 91 ? -4.470 10.549 1.630 1.00 91.56 91 LEU A N 1
ATOM 615 C CA . LEU A 1 91 ? -5.118 10.641 2.941 1.00 91.56 91 LEU A CA 1
ATOM 616 C C . LEU A 1 91 ? -6.602 11.004 2.806 1.00 91.56 91 LEU A C 1
ATOM 618 O O . LEU A 1 91 ? -7.442 10.403 3.478 1.00 91.56 91 LEU A O 1
ATOM 622 N N . GLY A 1 92 ? -6.934 11.940 1.915 1.00 88.69 92 GLY A N 1
ATOM 623 C CA . GLY A 1 92 ? -8.309 12.302 1.581 1.00 88.69 92 GLY A CA 1
ATOM 624 C C . GLY A 1 92 ? -9.078 11.131 0.973 1.00 88.69 92 GLY A C 1
ATOM 625 O O . GLY A 1 92 ? -10.188 10.834 1.416 1.00 88.69 92 GLY A O 1
ATOM 626 N N . LEU A 1 93 ? -8.466 10.409 0.032 1.00 87.62 93 LEU A N 1
ATOM 627 C CA . LEU A 1 93 ? -9.034 9.207 -0.575 1.00 87.62 93 LEU A CA 1
ATOM 628 C C . LEU A 1 93 ? -9.277 8.105 0.463 1.00 87.62 93 LEU A C 1
ATOM 630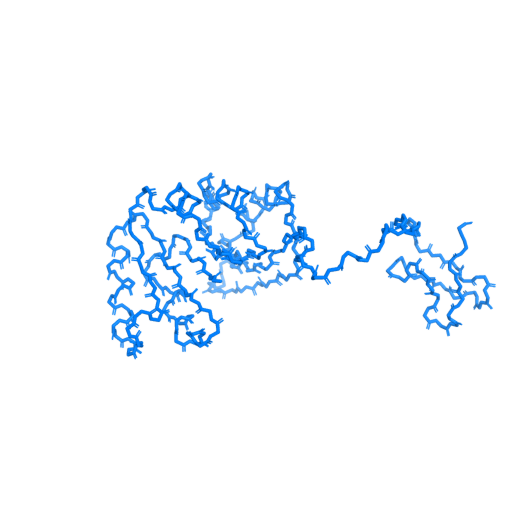 O O . LEU A 1 93 ? -10.372 7.551 0.520 1.00 87.62 93 LEU A O 1
ATOM 634 N N . ALA A 1 94 ? -8.301 7.808 1.321 1.00 90.94 94 ALA A N 1
ATOM 635 C CA . ALA A 1 94 ? -8.439 6.802 2.372 1.00 90.94 94 ALA A CA 1
ATOM 636 C C . ALA A 1 94 ? -9.558 7.156 3.365 1.00 90.94 94 ALA A C 1
ATOM 638 O O . ALA A 1 94 ? -10.294 6.269 3.813 1.00 90.94 94 ALA A O 1
ATOM 639 N N . ALA A 1 95 ? -9.696 8.444 3.698 1.00 89.69 95 ALA A N 1
ATOM 640 C CA . ALA A 1 95 ? -10.706 8.937 4.624 1.00 89.69 95 ALA A CA 1
ATOM 641 C C . ALA A 1 95 ? -12.118 8.923 4.023 1.00 89.69 95 ALA A C 1
ATOM 643 O O . ALA A 1 95 ? -13.032 8.370 4.638 1.00 89.69 95 ALA A O 1
ATOM 644 N N . ALA A 1 96 ? -12.288 9.496 2.829 1.00 86.38 96 ALA A N 1
ATOM 645 C CA . ALA A 1 96 ? -13.583 9.646 2.166 1.00 86.38 96 ALA A CA 1
ATOM 646 C C . ALA A 1 96 ? -14.052 8.372 1.449 1.00 86.38 96 ALA A C 1
ATOM 648 O O . ALA A 1 96 ? -15.251 8.178 1.254 1.00 86.38 96 ALA A O 1
ATOM 649 N N . GLY A 1 97 ? -13.121 7.509 1.042 1.00 84.12 97 GLY A N 1
ATOM 650 C CA . GLY A 1 97 ? -13.432 6.308 0.283 1.00 84.12 97 GLY A CA 1
ATOM 651 C C . GLY A 1 97 ? -14.059 5.191 1.103 1.00 84.12 97 GLY A C 1
ATOM 652 O O . GLY A 1 97 ? -14.023 5.229 2.330 1.00 84.12 97 GLY A O 1
ATOM 653 N N . PRO A 1 98 ? -14.626 4.167 0.443 1.00 84.69 98 PRO A N 1
ATOM 654 C CA . PRO A 1 98 ? -15.347 3.078 1.099 1.00 84.69 98 PRO A CA 1
ATOM 655 C C . PRO A 1 98 ? -14.433 1.975 1.660 1.00 84.69 98 PRO A C 1
ATOM 657 O O . PRO A 1 98 ? -14.933 0.956 2.132 1.00 84.69 98 PRO A O 1
ATOM 660 N N . PHE A 1 99 ? -13.108 2.148 1.614 1.00 90.19 99 PHE A N 1
ATOM 661 C CA . PHE A 1 99 ? -12.160 1.078 1.919 1.00 90.19 99 PHE A CA 1
ATOM 662 C C . PHE A 1 99 ? -12.300 0.597 3.369 1.00 90.19 99 PHE A C 1
ATOM 664 O O . PHE A 1 99 ? -12.293 1.381 4.325 1.00 90.19 99 PHE A O 1
ATOM 671 N N . ARG A 1 100 ? -12.441 -0.716 3.541 1.00 92.31 100 ARG A N 1
ATOM 672 C CA . ARG A 1 100 ? -12.462 -1.369 4.855 1.00 92.31 100 ARG A CA 1
ATOM 673 C C . ARG A 1 100 ? -11.055 -1.707 5.324 1.00 92.31 100 ARG A C 1
ATOM 675 O O . ARG A 1 100 ? -10.790 -1.709 6.524 1.00 92.31 100 ARG A O 1
ATOM 682 N N . HIS A 1 101 ? -10.168 -1.975 4.373 1.00 95.38 101 HIS A N 1
ATOM 683 C CA . HIS A 1 101 ? -8.779 -2.329 4.602 1.00 95.38 101 HIS A CA 1
ATOM 684 C C . HIS A 1 101 ? -7.855 -1.292 3.959 1.00 95.38 101 HIS A C 1
ATOM 686 O O . HIS A 1 101 ? -8.054 -0.900 2.812 1.00 95.38 101 HIS A O 1
ATOM 692 N N . LEU A 1 102 ? -6.828 -0.873 4.692 1.00 96.56 102 LEU A N 1
ATOM 693 C CA . LEU A 1 102 ? -5.709 -0.110 4.150 1.00 96.56 102 LEU A CA 1
ATOM 694 C C . LEU A 1 102 ? -4.440 -0.948 4.301 1.00 96.56 102 LEU A C 1
ATOM 696 O O . LEU A 1 102 ? -4.082 -1.329 5.417 1.00 96.56 102 LEU A O 1
ATOM 700 N N . LEU A 1 103 ? -3.770 -1.227 3.190 1.00 96.75 103 LEU A N 1
ATOM 701 C CA . LEU A 1 103 ? -2.422 -1.777 3.159 1.00 96.75 103 LEU A CA 1
ATOM 702 C C . LEU A 1 103 ? -1.472 -0.595 2.951 1.00 96.75 103 LEU A C 1
ATOM 704 O O . LEU A 1 103 ? -1.439 -0.001 1.880 1.00 96.75 103 LEU A O 1
ATOM 708 N N . LEU A 1 104 ? -0.759 -0.198 3.999 1.00 96.31 104 LEU A N 1
ATOM 709 C CA . LEU A 1 104 ? 0.127 0.964 3.985 1.00 96.31 104 LEU A CA 1
ATOM 710 C C . LEU A 1 104 ? 1.582 0.511 3.924 1.00 96.31 104 LEU A C 1
ATOM 712 O O . LEU A 1 104 ? 2.004 -0.257 4.785 1.00 96.31 104 LEU A O 1
ATOM 716 N N . ILE A 1 105 ? 2.349 1.042 2.974 1.00 95.69 105 ILE A N 1
ATOM 717 C CA . ILE A 1 105 ? 3.811 0.924 2.929 1.00 95.69 105 ILE A CA 1
ATOM 718 C C . ILE A 1 105 ? 4.404 2.304 3.225 1.00 95.69 105 ILE A C 1
ATOM 720 O O . ILE A 1 105 ? 4.206 3.250 2.468 1.00 95.69 105 ILE A O 1
ATOM 724 N N . ALA A 1 106 ? 5.111 2.445 4.341 1.00 94.88 106 ALA A N 1
ATOM 725 C CA . ALA A 1 106 ? 5.708 3.701 4.774 1.00 94.88 106 ALA A CA 1
ATOM 726 C C . ALA A 1 106 ? 7.239 3.631 4.711 1.00 94.88 106 ALA A C 1
ATOM 728 O O . ALA A 1 106 ? 7.863 2.791 5.367 1.00 94.88 106 ALA A O 1
ATOM 729 N N . ALA A 1 107 ? 7.842 4.569 3.975 1.00 90.06 107 ALA A N 1
ATOM 730 C CA . ALA A 1 107 ? 9.290 4.731 3.854 1.00 90.06 107 ALA A CA 1
ATOM 731 C C . ALA A 1 107 ? 9.904 5.397 5.105 1.00 90.06 107 ALA A C 1
ATOM 733 O O . ALA A 1 107 ? 10.432 6.513 5.056 1.00 90.06 107 ALA A O 1
ATOM 734 N N . GLY A 1 108 ? 9.812 4.713 6.244 1.00 89.69 108 GLY A N 1
ATOM 735 C CA . GLY A 1 108 ? 10.388 5.133 7.516 1.00 89.69 108 GLY A CA 1
ATOM 736 C C . GLY A 1 108 ? 9.370 5.554 8.569 1.00 89.69 108 GLY A C 1
ATOM 737 O O . GLY A 1 108 ? 8.212 5.881 8.303 1.00 89.69 108 GLY A O 1
ATOM 738 N N . ARG A 1 109 ? 9.853 5.593 9.812 1.00 90.31 109 ARG A N 1
ATOM 739 C CA . ARG A 1 109 ? 9.064 5.937 11.000 1.00 90.31 109 ARG A CA 1
ATOM 740 C C . ARG A 1 109 ? 8.412 7.322 10.915 1.00 90.31 109 ARG A C 1
ATOM 742 O O . ARG A 1 109 ? 7.244 7.454 11.262 1.00 90.31 109 ARG A O 1
ATOM 749 N N . ALA A 1 110 ? 9.136 8.329 10.427 1.00 90.69 110 ALA A N 1
ATOM 750 C CA . ALA A 1 110 ? 8.638 9.707 10.359 1.00 90.69 110 ALA A CA 1
ATOM 751 C C . ALA A 1 110 ? 7.407 9.854 9.445 1.00 90.69 110 ALA A C 1
ATOM 753 O O . ALA A 1 110 ? 6.499 10.626 9.749 1.00 90.69 110 ALA A O 1
ATOM 754 N N . ALA A 1 111 ? 7.348 9.090 8.347 1.00 91.69 111 ALA A N 1
ATOM 755 C CA . ALA A 1 111 ? 6.174 9.056 7.479 1.00 91.69 111 ALA A CA 1
ATOM 756 C C . ALA A 1 111 ? 4.960 8.475 8.213 1.00 91.69 111 ALA A C 1
ATOM 758 O O . ALA A 1 111 ? 3.882 9.066 8.203 1.00 91.69 111 ALA A O 1
ATOM 759 N N . LEU A 1 112 ? 5.160 7.373 8.938 1.00 92.06 112 LEU A N 1
ATOM 760 C CA . LEU A 1 112 ? 4.089 6.739 9.697 1.00 92.06 112 LEU A CA 1
ATOM 761 C C . LEU A 1 112 ? 3.569 7.616 10.845 1.00 92.06 112 LEU A C 1
ATOM 763 O O . LEU A 1 112 ? 2.360 7.695 11.050 1.00 92.06 112 LEU A O 1
ATOM 767 N N . GLU A 1 113 ? 4.455 8.283 11.588 1.00 92.44 113 GLU A N 1
ATOM 768 C CA . GLU A 1 113 ? 4.076 9.186 12.688 1.00 92.44 113 GLU A CA 1
ATOM 769 C C . GLU A 1 113 ? 3.209 10.358 12.212 1.00 92.44 113 GLU A C 1
ATOM 771 O O . GLU A 1 113 ? 2.334 10.814 12.948 1.00 92.44 113 GLU A O 1
ATOM 776 N N . ARG A 1 114 ? 3.415 10.809 10.971 1.00 92.94 114 ARG A N 1
ATOM 777 C CA . ARG A 1 114 ? 2.612 11.852 10.329 1.00 92.94 114 ARG A CA 1
ATOM 778 C C . ARG A 1 114 ? 1.248 11.338 9.864 1.00 92.94 114 ARG A C 1
ATOM 780 O O . ARG A 1 114 ? 0.235 11.991 10.117 1.00 92.94 114 ARG A O 1
ATOM 787 N N . ASP A 1 115 ? 1.210 10.184 9.205 1.00 95.50 115 ASP A N 1
ATOM 788 C CA . ASP A 1 115 ? 0.003 9.717 8.512 1.00 95.50 115 ASP A CA 1
ATOM 789 C C . ASP A 1 115 ? -0.952 8.948 9.436 1.00 95.50 115 ASP A C 1
ATOM 791 O O . ASP A 1 115 ? -2.174 9.107 9.364 1.00 95.50 115 ASP A O 1
ATOM 795 N N . LEU A 1 116 ? -0.417 8.137 10.355 1.00 95.12 116 LEU A N 1
ATOM 796 C CA . LEU A 1 116 ? -1.216 7.249 11.200 1.00 95.12 116 LEU A CA 1
ATOM 797 C C . LEU A 1 116 ? -2.242 7.988 12.078 1.00 95.12 116 LEU A C 1
ATOM 799 O O . LEU A 1 116 ? -3.375 7.509 12.161 1.00 95.12 116 LEU A O 1
ATOM 803 N N . PRO A 1 117 ? -1.941 9.140 12.714 1.00 95.88 117 PRO A N 1
ATOM 804 C CA . PRO A 1 117 ? -2.948 9.891 13.463 1.00 95.88 117 PRO A CA 1
ATOM 805 C C . PRO A 1 117 ? -4.150 10.299 12.605 1.00 95.88 117 PRO A C 1
ATOM 807 O O . PRO A 1 117 ? -5.289 10.195 13.059 1.00 95.88 117 PRO A O 1
ATOM 810 N N . ARG A 1 118 ? -3.916 10.698 11.350 1.00 95.38 118 ARG A N 1
ATOM 811 C CA . ARG A 1 118 ? -4.977 11.097 10.415 1.00 95.38 118 ARG A CA 1
ATOM 812 C C . ARG A 1 118 ? -5.800 9.903 9.950 1.00 95.38 118 ARG A C 1
ATOM 814 O O . ARG A 1 118 ? -7.025 9.969 9.926 1.00 95.38 118 ARG A O 1
ATOM 821 N N . LEU A 1 119 ? -5.148 8.776 9.673 1.00 95.38 119 LEU A N 1
ATOM 822 C CA . LEU A 1 119 ? -5.836 7.523 9.350 1.00 95.38 119 LEU A CA 1
ATOM 823 C C . LEU A 1 119 ? -6.685 7.023 10.533 1.00 95.38 119 LEU A C 1
ATOM 825 O O . LEU A 1 119 ? -7.807 6.558 10.343 1.00 95.38 119 LEU A O 1
ATOM 829 N N . ARG A 1 120 ? -6.212 7.199 11.773 1.00 95.56 120 ARG A N 1
ATOM 830 C CA . ARG A 1 120 ? -6.996 6.897 12.982 1.00 95.56 120 ARG A CA 1
ATOM 831 C C . ARG A 1 120 ? -8.200 7.818 13.148 1.00 95.56 120 ARG A C 1
ATOM 833 O O . ARG A 1 120 ? -9.271 7.340 13.509 1.00 95.56 120 ARG A O 1
ATOM 840 N N . GLN A 1 121 ? -8.056 9.112 12.856 1.00 94.44 121 GLN A N 1
ATOM 841 C CA . GLN A 1 121 ? -9.188 10.050 12.824 1.00 94.44 121 GLN A CA 1
ATOM 842 C C . GLN A 1 121 ? -10.232 9.650 11.772 1.00 94.44 121 GLN A C 1
ATOM 844 O O . GLN A 1 121 ? -11.425 9.813 12.006 1.00 94.44 121 GLN A O 1
ATOM 849 N N . ALA A 1 122 ? -9.798 9.053 10.659 1.00 92.44 122 ALA A N 1
ATOM 850 C CA . ALA A 1 122 ? -10.675 8.476 9.643 1.00 92.44 122 ALA A CA 1
ATOM 851 C C . ALA A 1 122 ? -11.304 7.119 10.035 1.00 92.44 122 ALA A C 1
ATOM 853 O O . ALA A 1 122 ? -12.030 6.527 9.234 1.00 92.44 122 ALA A O 1
ATOM 854 N N . GLY A 1 123 ? -11.050 6.623 11.252 1.00 94.62 123 GLY A N 1
ATOM 855 C CA . GLY A 1 123 ? -11.657 5.411 11.808 1.00 94.62 123 GLY A CA 1
ATOM 856 C C . GLY A 1 123 ? -10.873 4.120 11.568 1.00 94.62 123 GLY A C 1
ATOM 857 O O . GLY A 1 123 ? -11.387 3.044 11.867 1.00 94.62 123 GLY A O 1
ATOM 858 N N . TYR A 1 124 ? -9.652 4.196 11.034 1.00 96.38 124 TYR A N 1
ATOM 859 C CA . TYR A 1 124 ? -8.807 3.017 10.870 1.00 96.38 124 TYR A CA 1
ATOM 860 C C . TYR A 1 124 ? -8.079 2.646 12.165 1.00 96.38 124 TYR A C 1
ATOM 862 O O . TYR A 1 124 ? -7.544 3.492 12.881 1.00 96.38 124 TYR A O 1
ATOM 870 N N . GLU A 1 125 ? -7.975 1.348 12.418 1.00 95.94 125 GLU A N 1
ATOM 871 C CA . GLU A 1 125 ? -7.189 0.768 13.498 1.00 95.94 125 GLU A CA 1
ATOM 872 C C . GLU A 1 125 ? -6.086 -0.122 12.929 1.00 95.94 125 GLU A C 1
ATOM 874 O O . GLU A 1 125 ? -6.333 -0.948 12.050 1.00 95.94 125 GLU A O 1
ATOM 879 N N . ALA A 1 126 ? -4.865 0.009 13.448 1.00 95.38 126 ALA A N 1
ATOM 880 C CA . ALA A 1 126 ? -3.773 -0.882 13.074 1.00 95.38 126 ALA A CA 1
ATOM 881 C C . ALA A 1 126 ? -4.018 -2.293 13.620 1.00 95.38 126 ALA A C 1
ATOM 883 O O . ALA A 1 126 ? -4.307 -2.472 14.805 1.00 95.38 126 ALA A O 1
ATOM 884 N N . ARG A 1 127 ? -3.898 -3.295 12.745 1.00 96.88 127 ARG A N 1
ATOM 885 C CA . ARG A 1 127 ? -4.038 -4.717 13.091 1.00 96.88 127 ARG A CA 1
ATOM 886 C C . ARG A 1 127 ? -2.735 -5.474 12.975 1.00 96.88 127 ARG A C 1
ATOM 888 O O . ARG A 1 127 ? -2.458 -6.332 13.805 1.00 96.88 127 ARG A O 1
ATOM 895 N N . VAL A 1 128 ? -1.956 -5.148 11.952 1.00 96.81 128 VAL A N 1
ATOM 896 C CA . VAL A 1 128 ? -0.665 -5.769 11.671 1.00 96.81 128 VAL A CA 1
ATOM 897 C C . VAL A 1 128 ? 0.340 -4.661 11.401 1.00 96.81 128 VAL A C 1
ATOM 899 O O . VAL A 1 128 ? 0.006 -3.684 10.729 1.00 96.81 128 VAL A O 1
ATOM 902 N N . LEU A 1 129 ? 1.545 -4.824 11.939 1.00 96.25 129 LEU A N 1
ATOM 903 C CA . LEU A 1 129 ? 2.715 -4.010 11.649 1.00 96.25 129 LEU A CA 1
ATOM 904 C C . LEU A 1 129 ? 3.878 -4.958 11.377 1.00 96.25 129 LEU A C 1
ATOM 906 O O . LEU A 1 129 ? 4.208 -5.793 12.217 1.00 96.25 129 LEU A O 1
ATOM 910 N N . GLU A 1 130 ? 4.506 -4.781 10.229 1.00 97.00 130 GLU A N 1
ATOM 911 C CA . GLU A 1 130 ? 5.731 -5.458 9.838 1.00 97.00 130 GLU A CA 1
ATOM 912 C C . GLU A 1 130 ? 6.802 -4.411 9.556 1.00 97.00 130 GLU A C 1
ATOM 914 O O . GLU A 1 130 ? 6.518 -3.333 9.030 1.00 97.00 130 GLU A O 1
ATOM 919 N N . ALA A 1 131 ? 8.038 -4.729 9.912 1.00 95.56 131 ALA A N 1
ATOM 920 C CA . ALA A 1 131 ? 9.198 -3.918 9.591 1.00 95.56 131 ALA A CA 1
ATOM 921 C C . ALA A 1 131 ? 10.142 -4.745 8.724 1.00 95.56 131 ALA A C 1
ATOM 923 O O . ALA A 1 131 ? 10.365 -5.926 8.994 1.00 95.56 131 ALA A O 1
ATOM 924 N N . SER A 1 132 ? 10.702 -4.119 7.697 1.00 94.44 132 SER A N 1
ATOM 925 C CA . SER A 1 132 ? 11.746 -4.708 6.866 1.00 94.44 132 SER A CA 1
ATOM 926 C C . SER A 1 132 ? 12.902 -3.732 6.704 1.00 94.44 132 SER A C 1
ATOM 928 O O . SER A 1 132 ? 12.697 -2.518 6.670 1.00 94.44 132 SER A O 1
ATOM 930 N N . ASP A 1 133 ? 14.110 -4.279 6.617 1.00 94.31 133 ASP A N 1
ATOM 931 C CA . ASP A 1 133 ? 15.343 -3.531 6.386 1.00 94.31 133 ASP A CA 1
ATOM 932 C C . ASP A 1 133 ? 15.839 -3.804 4.957 1.00 94.31 133 ASP A C 1
ATOM 934 O O . ASP A 1 133 ? 16.639 -4.718 4.737 1.00 94.31 133 ASP A O 1
ATOM 938 N N . PRO A 1 134 ? 15.320 -3.077 3.949 1.00 90.62 134 PRO A N 1
ATOM 939 C CA . PRO A 1 134 ? 15.784 -3.228 2.575 1.00 90.62 134 PRO A CA 1
ATOM 940 C C . PRO A 1 134 ? 17.147 -2.558 2.344 1.00 90.62 134 PRO A C 1
ATOM 942 O O . PRO A 1 134 ? 17.731 -2.734 1.276 1.00 90.62 134 PRO A O 1
ATOM 945 N N . GLN A 1 135 ? 17.647 -1.773 3.306 1.00 91.12 135 GLN A N 1
ATOM 946 C CA . GLN A 1 135 ? 18.887 -1.008 3.192 1.00 91.12 135 GLN A CA 1
ATOM 947 C C . GLN A 1 135 ? 19.749 -1.187 4.452 1.00 91.12 135 GLN A C 1
ATOM 949 O O . GLN A 1 135 ? 19.938 -0.224 5.208 1.00 91.12 135 GLN A O 1
ATOM 954 N N . PRO A 1 136 ? 20.313 -2.394 4.664 1.00 92.81 136 PRO A N 1
ATOM 955 C CA . PRO A 1 136 ? 21.111 -2.673 5.847 1.00 92.81 136 PRO A CA 1
ATOM 956 C C . PRO A 1 136 ? 22.256 -1.683 6.016 1.00 92.81 136 PRO A C 1
ATOM 958 O O . PRO A 1 136 ? 22.853 -1.227 5.040 1.00 92.81 136 PRO A O 1
ATOM 961 N N . LEU A 1 137 ? 22.598 -1.405 7.277 1.00 93.94 137 LEU A N 1
ATOM 962 C CA . LEU A 1 137 ? 23.632 -0.437 7.673 1.00 93.94 137 LEU A CA 1
ATOM 963 C C . LEU A 1 137 ? 23.260 1.034 7.408 1.00 93.94 137 LEU A C 1
ATOM 965 O O . LEU A 1 137 ? 24.131 1.904 7.446 1.00 93.94 137 LEU A O 1
ATOM 969 N N . THR A 1 138 ? 21.978 1.328 7.184 1.00 90.62 138 THR A N 1
ATOM 970 C CA . THR A 1 138 ? 21.444 2.697 7.130 1.00 90.62 138 THR A CA 1
ATOM 971 C C . THR A 1 138 ? 20.442 2.947 8.262 1.00 90.62 138 THR A C 1
ATOM 973 O O . THR A 1 138 ? 20.146 2.057 9.057 1.00 90.62 138 THR A O 1
ATOM 976 N N . ASP A 1 139 ? 19.921 4.173 8.361 1.00 86.94 139 ASP A N 1
ATOM 977 C CA . ASP A 1 139 ? 18.812 4.512 9.262 1.00 86.94 139 ASP A CA 1
ATOM 978 C C . ASP A 1 139 ? 17.431 4.194 8.659 1.00 86.94 139 ASP A C 1
ATOM 980 O O . ASP A 1 139 ? 16.395 4.505 9.258 1.00 86.94 139 ASP A O 1
ATOM 984 N N . HIS A 1 140 ? 17.400 3.617 7.456 1.00 87.50 140 HIS A N 1
ATOM 985 C CA . HIS A 1 140 ? 16.171 3.344 6.738 1.00 87.50 140 HIS A CA 1
ATOM 986 C C . HIS A 1 140 ? 15.499 2.067 7.245 1.00 87.50 140 HIS A C 1
ATOM 9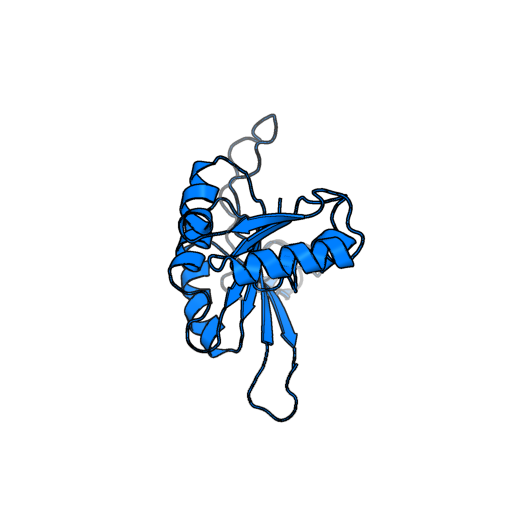88 O O . HIS A 1 140 ? 16.124 1.031 7.432 1.00 87.50 140 HIS A O 1
ATOM 994 N N . VAL A 1 141 ? 14.183 2.141 7.418 1.00 91.56 141 VAL A N 1
ATOM 995 C CA . VAL A 1 141 ? 13.327 0.987 7.687 1.00 91.56 141 VAL A CA 1
ATOM 996 C C . VAL A 1 141 ? 12.051 1.163 6.886 1.00 91.56 141 VAL A C 1
ATOM 998 O O . VAL A 1 141 ? 11.452 2.239 6.900 1.00 91.56 141 VAL A O 1
ATOM 1001 N N . GLU A 1 142 ? 11.616 0.117 6.201 1.00 94.81 142 GLU A N 1
ATOM 1002 C CA . GLU A 1 142 ? 10.306 0.107 5.565 1.00 94.81 142 GLU A CA 1
ATOM 1003 C C . GLU A 1 142 ? 9.297 -0.521 6.525 1.00 94.81 142 GLU A C 1
ATOM 1005 O O . GLU A 1 142 ? 9.502 -1.630 7.026 1.00 94.81 142 GLU A O 1
ATOM 1010 N N . LEU A 1 143 ? 8.211 0.200 6.796 1.00 95.62 143 LEU A N 1
ATOM 1011 C CA . LEU A 1 143 ? 7.141 -0.246 7.680 1.00 95.62 143 LEU A CA 1
ATOM 1012 C C . LEU A 1 143 ? 5.904 -0.562 6.849 1.00 95.62 143 LEU A C 1
ATOM 1014 O O . LEU A 1 143 ? 5.450 0.275 6.072 1.00 95.62 143 LEU A O 1
ATOM 1018 N N . ARG A 1 144 ? 5.327 -1.746 7.043 1.00 96.75 144 ARG A N 1
ATOM 1019 C CA . ARG A 1 144 ? 4.102 -2.180 6.369 1.00 96.75 144 ARG A CA 1
ATOM 1020 C C . ARG A 1 144 ? 3.004 -2.383 7.392 1.00 96.75 144 ARG A C 1
ATOM 1022 O O . ARG A 1 144 ? 3.209 -3.057 8.399 1.00 96.75 144 ARG A O 1
ATOM 1029 N N . LEU A 1 145 ? 1.844 -1.782 7.164 1.00 97.31 145 LEU A N 1
ATOM 1030 C CA . LEU A 1 145 ? 0.714 -1.876 8.076 1.00 97.31 145 LEU A CA 1
ATOM 1031 C C . LEU A 1 145 ? -0.519 -2.386 7.356 1.00 97.31 145 LEU A C 1
ATOM 1033 O O . LEU A 1 145 ? -0.866 -1.901 6.282 1.00 97.31 145 LEU A O 1
ATOM 1037 N N . ARG A 1 146 ? -1.246 -3.282 8.023 1.00 97.69 146 ARG A N 1
ATOM 1038 C CA . ARG A 1 146 ? -2.656 -3.506 7.720 1.00 97.69 146 ARG A CA 1
ATOM 1039 C C . ARG A 1 146 ? -3.487 -2.719 8.712 1.00 97.69 146 ARG A C 1
ATOM 1041 O O . ARG A 1 146 ? -3.507 -3.042 9.905 1.00 97.69 146 ARG A O 1
ATOM 1048 N N . LEU A 1 147 ? -4.175 -1.700 8.216 1.00 97.69 147 LEU A N 1
ATOM 1049 C CA . LEU A 1 147 ? -5.182 -0.980 8.973 1.00 97.69 147 LEU A CA 1
ATOM 1050 C C . LEU A 1 147 ? -6.571 -1.451 8.560 1.00 97.69 147 LEU A C 1
ATOM 1052 O O . LEU A 1 147 ? -6.820 -1.800 7.406 1.00 97.69 147 LEU A O 1
ATOM 1056 N N . GLU A 1 148 ? -7.489 -1.443 9.511 1.00 96.88 148 GLU A N 1
ATOM 1057 C CA . GLU A 1 148 ? -8.869 -1.843 9.291 1.00 96.88 148 GLU A CA 1
ATOM 1058 C C . GLU A 1 148 ? -9.799 -0.795 9.868 1.00 96.88 148 GLU A C 1
ATOM 1060 O O . GLU A 1 148 ? -9.661 -0.400 11.024 1.00 96.88 148 GLU A O 1
ATOM 1065 N N . ARG A 1 149 ? -10.770 -0.369 9.071 1.00 92.62 149 ARG A N 1
ATOM 1066 C CA . ARG A 1 149 ? -11.869 0.459 9.541 1.00 92.62 149 ARG A CA 1
ATOM 1067 C C . ARG A 1 149 ? -13.081 -0.434 9.767 1.00 92.62 149 ARG A C 1
ATOM 1069 O O . ARG A 1 149 ? -13.472 -1.156 8.848 1.00 92.62 149 ARG A O 1
ATOM 1076 N N . PRO A 1 150 ? -13.701 -0.421 10.955 1.00 80.44 150 PRO A N 1
ATOM 1077 C CA . PRO A 1 150 ? -14.977 -1.090 11.145 1.00 80.44 150 PRO A CA 1
ATOM 1078 C C . PRO A 1 150 ? -15.992 -0.498 10.160 1.00 80.44 150 PRO A C 1
ATOM 1080 O O . PRO A 1 150 ? -16.299 0.691 10.221 1.00 80.44 150 PRO A O 1
ATOM 1083 N N . GLY A 1 151 ? -16.491 -1.304 9.224 1.00 63.75 151 GLY A N 1
ATOM 1084 C CA . GLY A 1 151 ? -17.646 -0.900 8.425 1.00 63.75 151 GLY A CA 1
ATOM 1085 C C . GLY A 1 151 ? -18.910 -0.891 9.294 1.00 63.75 151 GLY A C 1
ATOM 1086 O O . GLY A 1 151 ? -18.927 -1.538 10.350 1.00 63.75 151 GLY A O 1
ATOM 1087 N N . PRO A 1 152 ? -20.012 -0.254 8.853 1.00 47.25 152 PRO A N 1
ATOM 1088 C CA . PRO A 1 152 ? -21.315 -0.731 9.298 1.00 47.25 152 PRO A CA 1
ATOM 1089 C C . PRO A 1 152 ? -21.375 -2.244 9.007 1.00 47.25 152 PRO A C 1
ATOM 1091 O O . PRO A 1 152 ? -20.789 -2.684 8.009 1.00 47.25 152 PRO A O 1
ATOM 1094 N N . PRO A 1 153 ? -21.999 -3.065 9.872 1.00 37.62 153 PRO A N 1
ATOM 1095 C CA . PRO A 1 153 ? -22.109 -4.493 9.605 1.00 37.62 153 PRO A CA 1
ATOM 1096 C C . PRO A 1 153 ? -22.680 -4.665 8.198 1.00 37.62 153 PRO A C 1
ATOM 1098 O O . PRO A 1 153 ? -23.704 -4.061 7.876 1.00 37.62 153 PRO A O 1
ATOM 1101 N N . ALA A 1 154 ? -21.978 -5.428 7.352 1.00 41.78 154 ALA A N 1
ATOM 1102 C CA . ALA A 1 154 ? -22.497 -5.828 6.052 1.00 41.78 154 ALA A CA 1
ATOM 1103 C C . ALA A 1 154 ? -23.927 -6.322 6.276 1.00 41.78 154 ALA A C 1
ATOM 1105 O O . ALA A 1 154 ? -24.143 -7.120 7.190 1.00 41.78 154 ALA A O 1
ATOM 1106 N N . GLY A 1 155 ? -24.889 -5.777 5.528 1.00 34.97 155 GLY A N 1
ATOM 1107 C CA . GLY A 1 155 ? -26.294 -6.128 5.678 1.00 34.97 155 GLY A CA 1
ATOM 1108 C C . GLY A 1 155 ? -26.452 -7.644 5.686 1.00 34.97 155 GLY A C 1
ATOM 1109 O O . GLY A 1 155 ? -26.328 -8.291 4.651 1.00 34.97 155 GLY A O 1
ATOM 1110 N N . LEU A 1 156 ? -26.699 -8.202 6.869 1.00 36.84 156 LEU A N 1
ATOM 1111 C CA . LEU A 1 156 ? -27.273 -9.526 7.001 1.00 36.84 156 LEU A CA 1
ATOM 1112 C C . LEU A 1 156 ? -28.732 -9.400 6.545 1.00 36.84 156 LEU A C 1
ATOM 1114 O O . LEU A 1 156 ? -29.407 -8.451 6.962 1.00 36.84 156 LEU A O 1
ATOM 1118 N N . PRO A 1 157 ? -29.258 -10.315 5.716 1.00 39.94 157 PRO A N 1
ATOM 1119 C CA . PRO A 1 157 ? -30.699 -10.467 5.626 1.00 39.94 157 PRO A CA 1
ATOM 1120 C C . PRO A 1 157 ? -31.218 -10.803 7.034 1.00 39.94 157 PRO A C 1
ATOM 1122 O O . PRO A 1 157 ? -30.881 -11.840 7.598 1.00 39.94 157 PRO A O 1
ATOM 1125 N N . GLY A 1 158 ? -31.994 -9.882 7.611 1.00 37.28 158 GLY A N 1
ATOM 1126 C CA . GLY A 1 158 ? -32.556 -9.985 8.959 1.00 37.28 158 GLY A CA 1
ATOM 1127 C C . GLY A 1 158 ? -31.679 -9.335 10.030 1.00 37.28 158 GLY A C 1
ATOM 1128 O O . GLY A 1 158 ? -30.656 -9.876 10.441 1.00 37.28 158 GLY A O 1
ATOM 1129 N N . ALA A 1 159 ? -32.104 -8.169 10.517 1.00 38.03 159 ALA A N 1
ATOM 1130 C CA . ALA A 1 159 ? -31.501 -7.533 11.680 1.00 38.03 159 ALA A CA 1
ATOM 1131 C C . ALA A 1 159 ? -31.584 -8.472 12.904 1.00 38.03 159 ALA A C 1
ATOM 1133 O O . ALA A 1 159 ? -32.692 -8.869 13.274 1.00 38.03 159 ALA A O 1
ATOM 1134 N N . PRO A 1 160 ? -30.471 -8.793 13.592 1.00 43.94 160 PRO A N 1
ATOM 1135 C CA . PRO A 1 160 ? -30.571 -9.175 14.987 1.00 43.94 160 PRO A CA 1
ATOM 1136 C C . PRO A 1 160 ? -31.015 -7.928 15.758 1.00 43.94 160 PRO A C 1
ATOM 1138 O O . PRO A 1 160 ? -30.569 -6.818 15.457 1.00 43.94 160 PRO A O 1
ATOM 1141 N N . GLY A 1 161 ? -31.928 -8.111 16.712 1.00 39.66 161 GLY A N 1
ATOM 1142 C CA . GLY A 1 161 ? -32.496 -7.041 17.531 1.00 39.66 161 GLY A CA 1
ATOM 1143 C C . GLY A 1 161 ? -31.449 -6.158 18.232 1.00 39.66 161 GLY A C 1
ATOM 1144 O O . GLY A 1 161 ? -30.246 -6.421 18.152 1.00 39.66 161 GLY A O 1
ATOM 1145 N N . PRO A 1 162 ? -31.895 -5.089 18.918 1.00 40.16 162 PRO A N 1
ATOM 1146 C CA . PRO A 1 162 ? -31.018 -4.072 19.492 1.00 40.16 162 PRO A CA 1
ATOM 1147 C C . PRO A 1 162 ? -29.850 -4.704 20.253 1.00 40.16 162 PRO A C 1
ATOM 1149 O O . PRO A 1 162 ? -30.038 -5.507 21.168 1.00 40.16 162 PRO A O 1
ATOM 1152 N N . ARG A 1 163 ? -28.631 -4.350 19.830 1.00 47.84 163 ARG A N 1
ATOM 1153 C CA . ARG A 1 163 ? -27.394 -4.812 20.461 1.00 47.84 163 ARG A CA 1
ATOM 1154 C C . ARG A 1 163 ? -27.423 -4.363 21.928 1.00 47.84 163 ARG A C 1
ATOM 1156 O O . ARG A 1 163 ? -27.649 -3.172 22.165 1.00 47.84 163 ARG A O 1
ATOM 1163 N N . PRO A 1 164 ? -27.204 -5.265 22.901 1.00 46.09 164 PRO A N 1
ATOM 1164 C CA . PRO A 1 164 ? -27.110 -4.862 24.294 1.00 46.09 164 PRO A CA 1
ATOM 1165 C C . PRO A 1 164 ? -25.981 -3.830 24.448 1.00 46.09 164 PRO A C 1
ATOM 1167 O O . PRO A 1 164 ? -25.003 -3.877 23.690 1.00 46.09 164 PRO A O 1
ATOM 1170 N N . PRO A 1 165 ? -26.112 -2.877 25.388 1.00 46.72 165 PRO A N 1
ATOM 1171 C CA . PRO A 1 165 ? -25.080 -1.879 25.636 1.00 46.72 165 PRO A CA 1
ATOM 1172 C C . PRO A 1 165 ? -23.725 -2.567 25.860 1.00 46.72 165 PRO A C 1
ATOM 1174 O O . PRO A 1 165 ? -23.693 -3.669 26.419 1.00 46.72 165 PRO A O 1
ATOM 1177 N N . PRO A 1 166 ? -22.606 -1.955 25.423 1.00 54.94 166 PRO A N 1
ATOM 1178 C CA . PRO A 1 166 ? -21.288 -2.545 25.605 1.00 54.94 166 PRO A CA 1
ATOM 1179 C C . PRO A 1 166 ? -21.090 -2.872 27.084 1.00 54.94 166 PRO A C 1
ATOM 1181 O O . PRO A 1 166 ? -21.249 -2.006 27.950 1.00 54.94 166 PRO A O 1
ATOM 1184 N N . ALA A 1 167 ? -20.786 -4.140 27.365 1.00 62.25 167 ALA A N 1
ATOM 1185 C CA . ALA A 1 167 ? -20.494 -4.591 28.714 1.00 62.25 167 ALA A CA 1
ATOM 1186 C C . ALA A 1 167 ? -19.385 -3.707 29.298 1.00 62.25 167 ALA A C 1
ATOM 1188 O O . ALA A 1 167 ? -18.392 -3.417 28.620 1.00 62.25 167 ALA A O 1
ATOM 1189 N N . ARG A 1 168 ? -19.567 -3.254 30.545 1.00 68.25 168 ARG A N 1
ATOM 1190 C CA . ARG A 1 168 ? -18.525 -2.520 31.268 1.00 68.25 168 ARG A CA 1
ATOM 1191 C C . ARG A 1 168 ? -17.236 -3.349 31.205 1.00 68.25 168 ARG A C 1
ATOM 1193 O O . ARG A 1 168 ? -17.277 -4.561 31.390 1.00 68.25 168 ARG A O 1
ATOM 1200 N N . GLN A 1 169 ? -16.119 -2.700 30.893 1.00 72.88 169 GLN A N 1
ATOM 1201 C CA . GLN A 1 169 ? -14.804 -3.337 30.883 1.00 72.88 169 GLN A CA 1
ATOM 1202 C C . GLN A 1 169 ? -13.998 -2.880 32.107 1.00 72.88 169 GLN A C 1
ATOM 1204 O O . GLN A 1 169 ? -14.100 -1.702 32.482 1.00 72.88 169 GLN A O 1
ATOM 1209 N N . PRO A 1 170 ? -13.160 -3.754 32.694 1.00 77.00 170 PRO A N 1
ATOM 1210 C CA . PRO A 1 170 ? -12.216 -3.365 33.732 1.00 77.00 170 PRO A CA 1
ATOM 1211 C C . PRO A 1 170 ? -11.296 -2.250 33.225 1.00 77.00 170 PRO A C 1
ATOM 1213 O O . PRO A 1 170 ? -10.733 -2.325 32.127 1.00 77.00 170 PRO A O 1
ATOM 1216 N N . ARG A 1 171 ? -11.115 -1.190 34.019 1.00 83.62 171 ARG A N 1
ATOM 1217 C CA . ARG A 1 171 ? -10.164 -0.119 33.672 1.00 83.62 171 ARG A CA 1
ATOM 1218 C C . ARG A 1 171 ? -8.709 -0.567 33.855 1.00 83.62 171 ARG A C 1
ATOM 1220 O O . ARG A 1 171 ? -7.846 -0.084 33.118 1.00 83.62 171 ARG A O 1
ATOM 1227 N N . SER A 1 172 ? -8.483 -1.520 34.757 1.00 87.62 172 SER A N 1
ATOM 1228 C CA . SER A 1 172 ? -7.204 -2.122 35.143 1.00 87.62 172 SER A CA 1
ATOM 1229 C C . SER A 1 172 ? -7.315 -3.649 35.208 1.00 87.62 172 SER A C 1
ATOM 1231 O O . SER A 1 172 ? -8.382 -4.216 34.973 1.00 87.62 172 SER A O 1
ATOM 1233 N N . ASP A 1 173 ? -6.215 -4.313 35.551 1.00 92.00 173 ASP A N 1
ATOM 1234 C CA . ASP A 1 173 ? -6.248 -5.707 35.992 1.00 92.00 173 ASP A CA 1
ATOM 1235 C C . ASP A 1 173 ? -7.110 -5.842 37.264 1.00 92.00 173 ASP A C 1
ATOM 1237 O O . ASP A 1 173 ? -7.302 -4.867 38.000 1.00 92.00 173 ASP A O 1
ATOM 1241 N N . TRP A 1 174 ? -7.668 -7.031 37.494 1.00 91.00 174 TRP A N 1
ATOM 1242 C CA . TRP A 1 174 ? -8.618 -7.305 38.578 1.00 91.00 174 TRP A CA 1
ATOM 1243 C C . TRP A 1 174 ? -8.361 -8.674 39.214 1.00 91.00 174 TRP A C 1
ATOM 1245 O O . TRP A 1 174 ? -7.811 -9.564 38.574 1.00 91.00 174 TRP A O 1
ATOM 1255 N N . LEU A 1 175 ? -8.747 -8.864 40.476 1.00 93.88 175 LEU A N 1
ATOM 1256 C CA . LEU A 1 175 ? -8.654 -10.157 41.162 1.00 93.88 175 LEU A CA 1
ATOM 1257 C C . LEU A 1 175 ? -9.988 -10.896 41.066 1.00 93.88 175 LEU A C 1
ATOM 1259 O O . LEU A 1 175 ? -11.042 -10.330 41.338 1.00 93.88 175 LEU A O 1
ATOM 1263 N N . CYS A 1 176 ? -9.951 -12.170 40.684 1.00 91.31 176 CYS A N 1
ATOM 1264 C CA . CYS A 1 176 ? -11.159 -12.981 40.609 1.00 91.31 176 CYS A CA 1
ATOM 1265 C C . CYS A 1 176 ? -11.680 -13.332 42.007 1.00 91.31 176 CYS A C 1
ATOM 1267 O O . CYS A 1 176 ? -11.006 -14.047 42.740 1.00 91.31 176 CYS A O 1
ATOM 1269 N N . ALA A 1 177 ? -12.911 -12.934 42.336 1.00 91.69 177 ALA A N 1
ATOM 1270 C CA . ALA A 1 177 ? -13.523 -13.224 43.637 1.00 91.69 177 ALA A CA 1
ATOM 1271 C C . ALA A 1 177 ? -13.699 -14.730 43.929 1.00 91.69 177 ALA A C 1
ATOM 1273 O O . ALA A 1 177 ? -13.774 -15.129 45.084 1.00 91.69 177 ALA A O 1
ATOM 1274 N N . ALA A 1 178 ? -13.748 -15.579 42.895 1.00 93.19 178 ALA A N 1
ATOM 1275 C CA . ALA A 1 178 ? -13.962 -17.019 43.055 1.00 93.19 178 ALA A CA 1
ATOM 1276 C C . ALA A 1 178 ? -12.676 -17.826 43.308 1.00 93.19 178 ALA A C 1
ATOM 1278 O O . ALA A 1 178 ? -12.736 -18.901 43.895 1.00 93.19 178 ALA A O 1
ATOM 1279 N N . CYS A 1 179 ? -11.520 -17.365 42.816 1.00 95.06 179 CYS A N 1
ATOM 1280 C CA . CYS A 1 179 ? -10.271 -18.144 42.878 1.00 95.06 179 CYS A CA 1
ATOM 1281 C C . CYS A 1 179 ? -9.013 -17.310 43.146 1.00 95.06 179 CYS A C 1
ATOM 1283 O O . CYS A 1 179 ? -7.902 -17.821 42.995 1.00 95.06 179 CYS A O 1
ATOM 1285 N N . GLU A 1 180 ? -9.192 -16.022 43.442 1.00 94.00 180 GLU A N 1
ATOM 1286 C CA . GLU A 1 180 ? -8.149 -15.038 43.762 1.00 94.00 180 GLU A CA 1
ATOM 1287 C C . GLU A 1 180 ? -7.077 -14.866 42.676 1.00 94.00 180 GLU A C 1
ATOM 1289 O O . GLU A 1 180 ? -6.027 -14.265 42.886 1.00 94.00 180 GLU A O 1
ATOM 1294 N N . ASN A 1 181 ? -7.333 -15.370 41.469 1.00 94.44 181 ASN A N 1
ATOM 1295 C CA . ASN A 1 181 ? -6.418 -15.216 40.352 1.00 94.44 181 ASN A CA 1
ATOM 1296 C C . ASN A 1 181 ? -6.374 -13.751 39.902 1.00 94.44 181 ASN A C 1
ATOM 1298 O O . ASN A 1 181 ? -7.426 -13.168 39.639 1.00 94.44 181 ASN A O 1
ATOM 1302 N N . LEU A 1 182 ? -5.174 -13.191 39.727 1.00 94.56 182 LEU A N 1
ATOM 1303 C CA . LEU A 1 182 ? -5.000 -11.903 39.056 1.00 94.56 182 LEU A CA 1
ATOM 1304 C C . LEU A 1 182 ? -5.324 -12.064 37.567 1.00 94.56 182 LEU A C 1
ATOM 1306 O O . LEU A 1 182 ? -4.705 -12.850 36.848 1.00 94.56 182 LEU A O 1
ATOM 1310 N N . VAL A 1 183 ? -6.332 -11.337 37.108 1.00 91.94 183 VAL A N 1
ATOM 1311 C CA . VAL A 1 183 ? -6.853 -11.377 35.749 1.00 91.94 183 VAL A CA 1
ATOM 1312 C C . VAL A 1 183 ? -6.465 -10.095 35.023 1.00 91.94 183 VAL A C 1
ATOM 1314 O O . VAL A 1 183 ? -6.845 -8.991 35.409 1.00 91.94 183 VAL A O 1
ATOM 1317 N N . PHE A 1 184 ? -5.715 -10.253 33.933 1.00 92.00 184 PHE A N 1
ATOM 1318 C CA . PHE A 1 184 ? -5.327 -9.128 33.091 1.00 92.00 184 PHE A CA 1
ATOM 1319 C C . PHE A 1 184 ? -6.535 -8.501 32.395 1.00 92.00 184 PHE A C 1
ATOM 1321 O O . PHE A 1 184 ? -7.418 -9.221 31.927 1.00 92.00 184 PHE A O 1
ATOM 1328 N N . LYS A 1 185 ? -6.511 -7.179 32.205 1.00 87.94 185 LYS A N 1
ATOM 1329 C CA . LYS A 1 185 ? -7.568 -6.375 31.563 1.00 87.94 185 LYS A CA 1
ATOM 1330 C C . LYS A 1 185 ? -8.121 -6.952 30.252 1.00 87.94 185 LYS A C 1
ATOM 1332 O O . LYS A 1 185 ? -9.301 -6.795 29.957 1.00 87.94 185 LYS A O 1
ATOM 1337 N N . ARG A 1 186 ? -7.285 -7.638 29.462 1.00 85.62 186 ARG A N 1
ATOM 1338 C CA . ARG A 1 186 ? -7.697 -8.307 28.210 1.00 85.62 186 ARG A CA 1
ATOM 1339 C C . ARG A 1 186 ? -8.750 -9.408 28.414 1.00 85.62 186 ARG A C 1
ATOM 1341 O O . ARG A 1 186 ? -9.487 -9.723 27.488 1.00 85.62 186 ARG A O 1
ATOM 1348 N N . HIS A 1 187 ? -8.839 -9.980 29.611 1.00 87.38 187 HIS A N 1
ATOM 1349 C CA . HIS A 1 187 ? -9.848 -10.960 30.006 1.00 87.38 187 HIS A CA 1
ATOM 1350 C C . HIS A 1 187 ? -10.996 -10.236 30.730 1.00 87.38 187 HIS A C 1
ATOM 1352 O O . HIS A 1 187 ? -11.221 -10.412 31.925 1.00 87.38 187 HIS A O 1
ATOM 1358 N N . ALA A 1 188 ? -11.692 -9.365 29.994 1.00 80.25 188 ALA A N 1
ATOM 1359 C CA . ALA A 1 188 ? -12.631 -8.381 30.541 1.00 80.25 188 ALA A CA 1
ATOM 1360 C C . ALA A 1 188 ? -13.941 -8.961 31.109 1.00 80.25 188 ALA A C 1
ATOM 1362 O O . ALA A 1 188 ? -14.678 -8.242 31.777 1.00 80.25 188 ALA A O 1
ATOM 1363 N N . HIS A 1 189 ? -14.256 -10.225 30.818 1.00 84.00 189 HIS A N 1
ATOM 1364 C CA . HIS A 1 189 ? -15.581 -10.799 31.092 1.00 84.00 189 HIS A CA 1
ATOM 1365 C C . HIS A 1 189 ? -15.551 -12.035 31.993 1.00 84.00 189 HIS A C 1
ATOM 1367 O O . HIS A 1 189 ? -16.541 -12.327 32.656 1.00 84.00 189 HIS A O 1
ATOM 1373 N N . SER A 1 190 ? -14.429 -12.755 32.038 1.00 91.56 190 SER A N 1
ATOM 1374 C CA . SER A 1 190 ? -14.318 -13.994 32.803 1.00 91.56 190 SER A CA 1
ATOM 1375 C C . SER A 1 190 ? -12.873 -14.286 33.175 1.00 91.56 190 SER A C 1
ATOM 1377 O O . SER A 1 190 ? -11.956 -14.096 32.371 1.00 91.56 190 SER A O 1
ATOM 1379 N N . CYS A 1 191 ? -12.676 -14.824 34.373 1.00 91.88 191 CYS A N 1
ATOM 1380 C CA . CYS A 1 191 ? -11.392 -15.330 34.817 1.00 91.88 191 CYS A CA 1
ATOM 1381 C C . CYS A 1 191 ? -10.955 -16.507 33.924 1.00 91.88 191 CYS A C 1
ATOM 1383 O O . CYS A 1 191 ? -11.683 -17.496 33.844 1.00 91.88 191 CYS A O 1
ATOM 1385 N N . PRO A 1 192 ? -9.760 -16.475 33.306 1.00 92.31 192 PRO A N 1
ATOM 1386 C CA . PRO A 1 192 ? -9.288 -17.573 32.460 1.00 92.31 192 PRO A CA 1
ATOM 1387 C C . PRO A 1 192 ? -9.014 -18.863 33.248 1.00 92.31 192 PRO A C 1
ATOM 1389 O O . PRO A 1 192 ? -8.890 -19.926 32.651 1.00 92.31 192 PRO A O 1
ATOM 1392 N N . ARG A 1 193 ? -8.913 -18.778 34.582 1.00 93.06 193 ARG A N 1
ATOM 1393 C CA . ARG A 1 193 ? -8.654 -19.926 35.458 1.00 93.06 193 ARG A CA 1
ATOM 1394 C C . ARG A 1 193 ? -9.922 -20.691 35.837 1.00 93.06 193 ARG A C 1
ATOM 1396 O O . ARG A 1 193 ? -9.903 -21.913 35.828 1.00 93.06 193 ARG A O 1
ATOM 1403 N N . CYS A 1 194 ? -10.993 -19.993 36.214 1.00 94.44 194 CYS A N 1
ATOM 1404 C CA . CYS A 1 194 ? -12.199 -20.624 36.772 1.00 94.44 194 CYS A CA 1
ATOM 1405 C C . CYS A 1 194 ? -13.504 -20.252 36.055 1.00 94.44 194 CYS A C 1
ATOM 1407 O O . CYS A 1 194 ? -14.561 -20.744 36.432 1.00 94.44 194 CYS A O 1
ATOM 1409 N N . GLY A 1 195 ? -13.464 -19.350 35.071 1.00 91.94 195 GLY A N 1
ATOM 1410 C CA . GLY A 1 195 ? -14.663 -18.829 34.409 1.00 91.94 195 GLY A CA 1
ATOM 1411 C C . GLY A 1 195 ? -15.479 -17.838 35.246 1.00 91.94 195 GLY A C 1
ATOM 1412 O O . GLY A 1 195 ? -16.462 -17.307 34.741 1.00 91.94 195 GLY A O 1
ATOM 1413 N N . GLY A 1 196 ? -15.073 -17.550 36.491 1.00 89.94 196 GLY A N 1
ATOM 1414 C CA . GLY A 1 196 ? -15.760 -16.598 37.366 1.00 89.94 196 GLY A CA 1
ATOM 1415 C C . GLY A 1 196 ? -15.881 -15.208 36.725 1.00 89.94 196 GLY A C 1
ATOM 1416 O O . GLY A 1 196 ? -14.913 -14.757 36.096 1.00 89.94 196 GLY A O 1
ATOM 1417 N N . PRO A 1 197 ? -17.040 -14.536 36.848 1.00 90.12 197 PRO A N 1
ATOM 1418 C CA . PRO A 1 197 ? -17.274 -13.250 36.204 1.00 90.12 197 PRO A CA 1
ATOM 1419 C C . PRO A 1 197 ? -16.403 -12.151 36.820 1.00 90.12 197 PRO A C 1
ATOM 1421 O O . PRO A 1 197 ? -15.950 -12.254 37.962 1.00 90.12 197 PRO A O 1
ATOM 1424 N N . TRP A 1 198 ? -16.173 -11.092 36.047 1.00 84.25 198 TRP A N 1
ATOM 1425 C CA . TRP A 1 198 ? -15.676 -9.837 36.601 1.00 84.25 198 TRP A CA 1
ATOM 1426 C C . TRP A 1 198 ? -16.807 -9.142 37.367 1.00 84.25 198 TRP A C 1
ATOM 1428 O O . TRP A 1 198 ? -17.868 -8.895 36.792 1.00 84.25 198 TRP A O 1
ATOM 1438 N N . ASP A 1 199 ? -16.566 -8.841 38.640 1.00 77.75 199 ASP A N 1
ATOM 1439 C CA . ASP A 1 199 ? -17.466 -8.075 39.504 1.00 77.75 199 ASP A CA 1
ATOM 1440 C C . ASP A 1 199 ? -16.772 -6.734 39.834 1.00 77.75 199 ASP A C 1
ATOM 1442 O O . ASP A 1 199 ? -15.693 -6.767 40.436 1.00 77.75 199 ASP A O 1
ATOM 1446 N N . PRO A 1 200 ? -17.259 -5.591 39.310 1.00 69.44 200 PRO A N 1
ATOM 1447 C CA . PRO A 1 200 ? -16.620 -4.278 39.445 1.00 69.44 200 PRO A CA 1
ATOM 1448 C C . PRO A 1 200 ? -16.583 -3.712 40.867 1.00 69.44 200 PRO A C 1
ATOM 1450 O O . PRO A 1 200 ? -17.567 -3.883 41.616 1.00 69.44 200 PRO A O 1
#

Organism: NCBI:txid311494

InterPro domains:
  IPR029063 S-adenosyl-L-methionine-dependent methyltransferase superfamily [G3DSA:3.40.50.150] (1-149)
  IPR029063 S-adenosyl-L-methionine-dependent methyltransferase superfamily [SSF53335] (2-143)